Protein AF-A0A0L0VC88-F1 (afdb_monomer)

Foldseek 3Di:
DDDPDPQDFPDWDDDPPQWIWTDSDPPDTDTDHDDDDDDDDDDDDDDDDDDDVVLVVLVVVCVVPPPPSPVCNPPDDPVLNQAQACQVLQQVHPLLVLLVVLLVVCVPPVVVLVVLLVQQVPDDCPPPPDPDDDSNCVNPVSNVDGSSSSLVCLVCCLRRVVVPDDPLSNQLSVLSSVLVVLQPDPDDPDLVVSLVVNLVSLVSNVVSVVVVPVCCVVGVSNVSSNCNSSSCVVQNRNVRNHCPVVVVCVVVLVVQQVPDPVPCSPVSSVVSVVVVVVVVQQLVQHWDADPVVRDIDTNDPVSNVCCVPPPVNCVVVVNDPVDPDPDPDPPPPDD

Solvent-accessible surface area (backbone atoms only — not comparable to full-atom values): 20444 Å² total; per-residue (Å²): 136,89,92,86,84,89,78,68,74,77,51,77,50,80,47,104,81,79,39,52,45,49,36,68,50,95,96,46,85,55,84,63,74,88,86,86,82,88,79,89,79,96,72,92,70,90,74,79,87,70,83,55,72,66,60,57,55,52,58,59,54,34,74,80,40,84,86,62,44,78,74,48,69,86,75,63,47,72,79,80,69,49,64,59,41,46,48,57,32,41,28,65,23,57,50,43,51,53,51,48,61,54,55,58,76,45,61,98,33,65,70,61,48,52,52,49,28,50,39,46,62,68,51,85,49,86,88,47,102,47,102,73,81,61,26,63,51,64,67,78,42,53,92,74,57,51,51,69,53,41,53,51,44,52,72,42,35,77,76,49,45,43,88,80,44,55,73,73,52,44,52,30,51,49,32,46,35,54,36,50,53,61,53,66,40,90,78,76,93,50,64,69,61,49,30,51,52,48,43,51,34,50,54,52,29,49,50,40,44,44,76,76,39,67,72,56,73,79,38,65,41,63,59,51,54,72,47,36,33,62,30,31,73,74,62,43,57,55,72,73,64,36,47,62,70,64,57,56,47,55,56,54,48,51,52,38,39,71,73,35,92,63,83,51,38,70,60,46,28,51,51,51,52,50,52,53,52,52,47,51,40,42,72,68,52,42,79,43,75,42,78,92,80,70,44,78,47,56,59,53,66,78,66,42,41,46,64,73,69,35,63,70,54,14,61,75,72,70,54,61,83,86,57,76,76,88,63,96,65,81,78,75,77,87,124

Secondary structure (DSSP, 8-state):
-----------EEEETTTEEEEEEETTEEEEE-----------------PPPHHHHHHHHHTTS-TTTHHHHTTT--TTTSS---HIIIIIIIIIHHHHHHHHHTTTT-HHHHHHHHHHHHHS--TTSS-S---HHHHHHSGGG--HHHHHHHHHHHHHHTGGGS-HHHHHHHHHHHHHHHHHT-S--S-HHHHHHHHHHHHHHHHHHHHHH-GGGGG-HHHHHHTTHHHHHHHHSSGGGS-THHHHHHHHHHHHHHHTS-SSSHHHHHHHHHHHHHHHHHHHTT--EEETTTTEEE---HHHHHHHHH-HHHHHHHT--SSS------------

Radius of gyration: 25.41 Å; Cα contacts (8 Å, |Δi|>4): 263; chains: 1; bounding box: 72×63×61 Å

pLDDT: mean 74.97, std 25.28, range [20.7, 98.12]

Organism: NCBI:txid1165861

Structure (mmCIF, N/CA/C/O backbone):
data_AF-A0A0L0VC88-F1
#
_entry.id   AF-A0A0L0VC88-F1
#
loop_
_atom_site.group_PDB
_atom_site.id
_atom_site.type_symbol
_atom_site.label_atom_id
_atom_site.label_alt_id
_atom_site.label_comp_id
_atom_site.label_asym_id
_atom_site.label_entity_id
_atom_site.label_seq_id
_atom_site.pdbx_PDB_ins_code
_atom_site.Cartn_x
_atom_site.Cartn_y
_atom_site.Cartn_z
_atom_site.occupancy
_atom_site.B_iso_or_equiv
_atom_site.auth_seq_id
_atom_site.auth_comp_id
_atom_site.auth_asym_id
_atom_site.auth_atom_id
_atom_site.pdbx_PDB_model_num
ATOM 1 N N . MET A 1 1 ? 32.910 -0.377 -3.938 1.00 25.14 1 MET A N 1
ATOM 2 C CA . MET A 1 1 ? 33.486 -0.193 -2.589 1.00 25.14 1 MET A CA 1
ATOM 3 C C . MET A 1 1 ? 32.890 1.057 -1.955 1.00 25.14 1 MET A C 1
ATOM 5 O O . MET A 1 1 ? 32.794 2.057 -2.647 1.00 25.14 1 MET A O 1
ATOM 9 N N . SER A 1 2 ? 32.505 0.953 -0.673 1.00 24.27 2 SER A N 1
ATOM 10 C CA . SER A 1 2 ? 32.189 2.034 0.282 1.00 24.27 2 SER A CA 1
ATOM 11 C C . SER A 1 2 ? 31.028 2.986 -0.050 1.00 24.27 2 SER A C 1
ATOM 13 O O . SER A 1 2 ? 31.236 3.913 -0.808 1.00 24.27 2 SER A O 1
ATOM 15 N N . TRP A 1 3 ? 29.857 2.790 0.583 1.00 20.70 3 TRP A N 1
ATOM 16 C CA . TRP A 1 3 ? 29.030 3.809 1.282 1.00 20.70 3 TRP A CA 1
ATOM 17 C C . TRP A 1 3 ? 27.873 3.091 2.021 1.00 20.70 3 TRP A C 1
ATOM 19 O O . TRP A 1 3 ? 26.701 3.211 1.681 1.00 20.70 3 TRP A O 1
ATOM 29 N N . LEU A 1 4 ? 28.220 2.294 3.037 1.00 25.83 4 LEU A N 1
ATOM 30 C CA . LEU A 1 4 ? 27.298 1.732 4.036 1.00 25.83 4 LEU A CA 1
ATOM 31 C C . LEU A 1 4 ? 28.012 1.730 5.397 1.00 25.83 4 LEU A C 1
ATOM 33 O O . LEU A 1 4 ? 28.444 0.690 5.873 1.00 25.83 4 LEU A O 1
ATOM 37 N N . SER A 1 5 ? 28.186 2.898 6.020 1.00 27.66 5 SER A N 1
ATOM 38 C CA . SER A 1 5 ? 28.531 2.970 7.450 1.00 27.66 5 SER A CA 1
ATOM 39 C C . SER A 1 5 ? 28.329 4.378 8.012 1.00 27.66 5 SER A C 1
ATOM 41 O O . SER A 1 5 ? 29.258 5.176 7.986 1.00 27.66 5 SER A O 1
ATOM 43 N N . ARG A 1 6 ? 27.148 4.696 8.561 1.00 28.22 6 ARG A N 1
ATOM 44 C CA . ARG A 1 6 ? 27.006 5.691 9.652 1.00 28.22 6 ARG A CA 1
ATOM 45 C C . ARG A 1 6 ? 25.802 5.364 10.542 1.00 28.22 6 ARG A C 1
ATOM 47 O O . ARG A 1 6 ? 24.828 6.103 10.596 1.00 28.22 6 ARG A O 1
ATOM 54 N N . GLY A 1 7 ? 25.903 4.258 11.273 1.00 30.73 7 GLY A N 1
ATOM 55 C CA . GLY A 1 7 ? 25.364 4.155 12.630 1.00 30.73 7 GLY A CA 1
ATOM 56 C C . GLY A 1 7 ? 26.570 4.019 13.553 1.00 30.73 7 GLY A C 1
ATOM 57 O O . GLY A 1 7 ? 27.284 3.026 13.461 1.00 30.73 7 GLY A O 1
ATOM 58 N N . ARG A 1 8 ? 26.884 5.051 14.339 1.00 30.39 8 ARG A N 1
ATOM 59 C CA . ARG A 1 8 ? 28.032 5.039 15.255 1.00 30.39 8 ARG A CA 1
ATOM 60 C C . ARG A 1 8 ? 27.616 4.226 16.489 1.00 30.39 8 ARG A C 1
ATOM 62 O O . ARG A 1 8 ? 26.647 4.588 17.147 1.00 30.39 8 ARG A O 1
ATOM 69 N N . ILE A 1 9 ? 28.287 3.106 16.747 1.00 38.09 9 ILE A N 1
ATOM 70 C CA . ILE A 1 9 ? 28.050 2.258 17.923 1.00 38.09 9 ILE A CA 1
ATOM 71 C C . ILE A 1 9 ? 28.787 2.903 19.094 1.00 38.09 9 ILE A C 1
ATOM 73 O O . ILE A 1 9 ? 29.990 3.132 18.997 1.00 38.09 9 ILE A O 1
ATOM 77 N N . HIS A 1 10 ? 28.072 3.238 20.168 1.00 32.34 10 HIS A N 1
ATOM 78 C CA . HIS A 1 10 ? 28.657 3.966 21.300 1.00 32.34 10 HIS A CA 1
ATOM 79 C C . HIS A 1 10 ? 29.206 3.047 22.402 1.00 32.34 10 HIS A C 1
ATOM 81 O O . HIS A 1 10 ? 30.115 3.452 23.117 1.00 32.34 10 HIS A O 1
ATOM 87 N N . HIS A 1 11 ? 28.676 1.825 22.541 1.00 33.00 11 HIS A N 1
ATOM 88 C CA . HIS A 1 11 ? 29.124 0.852 23.541 1.00 33.00 11 HIS A CA 1
ATOM 89 C C . HIS A 1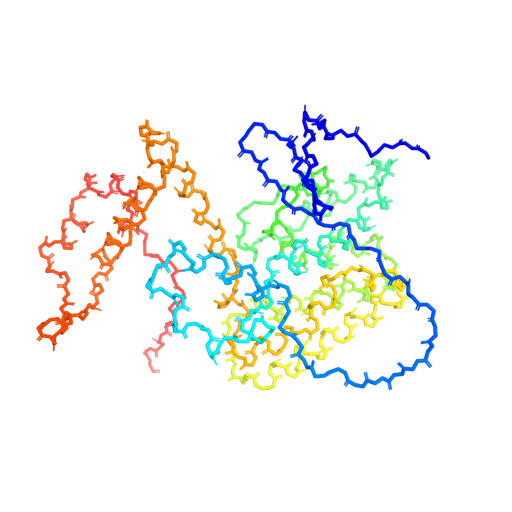 11 ? 28.699 -0.573 23.146 1.00 33.00 11 HIS A C 1
ATOM 91 O O . HIS A 1 11 ? 27.586 -0.757 22.642 1.00 33.00 11 HIS A O 1
ATOM 97 N N . VAL A 1 12 ? 29.567 -1.561 23.393 1.00 35.91 12 VAL A N 1
ATOM 98 C CA . VAL A 1 12 ? 29.286 -2.998 23.231 1.00 35.91 12 VAL A CA 1
ATOM 99 C C . VAL A 1 12 ? 29.634 -3.707 24.535 1.00 35.91 12 VAL A C 1
ATOM 101 O O . VAL A 1 12 ? 30.777 -3.652 24.978 1.00 35.91 12 VAL A O 1
ATOM 104 N N . SER A 1 13 ? 28.657 -4.382 25.139 1.00 29.56 13 SER A N 1
ATOM 105 C CA . SER A 1 13 ? 28.875 -5.261 26.296 1.00 29.56 13 SER A CA 1
ATOM 106 C C . SER A 1 13 ? 28.621 -6.705 25.881 1.00 29.56 13 SER A C 1
ATOM 108 O O . SER A 1 13 ? 27.534 -7.022 25.391 1.00 29.56 13 SER A O 1
ATOM 110 N N . LEU A 1 14 ? 29.629 -7.561 26.056 1.00 30.09 14 LEU A N 1
ATOM 111 C CA . LEU A 1 14 ? 29.547 -9.004 25.827 1.00 30.09 14 LEU A CA 1
ATOM 112 C C . LEU A 1 14 ? 29.038 -9.689 27.096 1.00 30.09 14 LEU A C 1
ATOM 114 O O . LEU A 1 14 ? 29.601 -9.499 28.172 1.00 30.09 14 LEU A O 1
ATOM 118 N N . LEU A 1 15 ? 27.984 -10.491 26.961 1.00 38.94 15 LEU A N 1
ATOM 119 C CA . LEU A 1 15 ? 27.516 -11.381 28.022 1.00 38.94 15 LEU A CA 1
ATOM 120 C C . LEU A 1 15 ? 28.073 -12.793 27.782 1.00 38.94 15 LEU A C 1
ATOM 122 O O . LEU A 1 15 ? 28.285 -13.203 26.638 1.00 38.94 15 LEU A O 1
ATOM 126 N N . SER A 1 16 ? 28.314 -13.532 28.869 1.00 29.92 16 SER A N 1
ATOM 127 C CA . SER A 1 16 ? 29.060 -14.807 28.934 1.00 29.92 16 SER A CA 1
ATOM 128 C C . SER A 1 16 ? 28.480 -15.977 28.118 1.00 29.92 16 SER A C 1
ATOM 130 O O . SER A 1 16 ? 29.045 -17.064 28.083 1.00 29.92 16 SER A O 1
ATOM 132 N N . ASN A 1 17 ? 27.367 -15.759 27.429 1.00 33.66 17 ASN A N 1
ATOM 133 C CA . ASN A 1 17 ? 26.568 -16.716 26.671 1.00 33.66 17 ASN A CA 1
ATOM 134 C C . ASN A 1 17 ? 26.460 -16.355 25.169 1.00 33.66 17 ASN A C 1
ATOM 136 O O . ASN A 1 17 ? 25.530 -16.787 24.482 1.00 33.66 17 ASN A O 1
ATOM 140 N N . GLY A 1 18 ? 27.416 -15.578 24.644 1.00 33.47 18 GLY A N 1
ATOM 141 C CA . GLY A 1 18 ? 27.534 -15.279 23.208 1.00 33.47 18 GLY A CA 1
ATOM 142 C C . GLY A 1 18 ? 26.513 -14.258 22.692 1.00 33.47 18 GLY A C 1
ATOM 143 O O . GLY A 1 18 ? 26.173 -14.257 21.510 1.00 33.47 18 GLY A O 1
ATOM 144 N N . GLN A 1 19 ? 25.994 -13.407 23.580 1.00 34.22 19 GLN A N 1
ATOM 145 C CA . GLN A 1 19 ? 25.096 -12.296 23.256 1.00 34.22 19 GLN A CA 1
ATOM 146 C C . GLN A 1 19 ? 25.830 -10.957 23.401 1.00 34.22 19 GLN A C 1
ATOM 148 O O . GLN A 1 19 ? 26.719 -10.819 24.244 1.00 34.22 19 GLN A O 1
ATOM 153 N N . TYR A 1 20 ? 25.431 -9.958 22.609 1.00 37.59 20 TYR A N 1
ATOM 154 C CA . TYR A 1 20 ? 25.930 -8.588 22.729 1.00 37.59 20 TYR A CA 1
ATOM 155 C C . TYR A 1 20 ? 24.785 -7.575 22.833 1.00 37.59 20 TYR A C 1
ATOM 157 O O . TYR A 1 20 ? 23.738 -7.718 22.198 1.00 37.59 20 TYR A O 1
ATOM 165 N N . LEU A 1 21 ? 25.012 -6.529 23.628 1.00 30.09 21 LEU A N 1
ATOM 166 C CA . LEU A 1 21 ? 24.178 -5.328 23.699 1.00 30.09 21 LEU A CA 1
ATOM 167 C C . LEU A 1 21 ? 24.806 -4.241 22.831 1.00 30.09 21 LEU A C 1
ATOM 169 O O . LEU A 1 21 ? 25.965 -3.886 23.037 1.00 30.09 21 LEU A O 1
ATOM 173 N N . LEU A 1 22 ? 24.044 -3.720 21.869 1.00 33.28 22 LEU A N 1
ATOM 174 C CA . LEU A 1 22 ? 24.530 -2.723 20.918 1.00 33.28 22 LEU A CA 1
ATOM 175 C C . LEU A 1 22 ? 23.731 -1.424 21.077 1.00 33.28 22 LEU A C 1
ATOM 177 O O . LEU A 1 22 ? 22.554 -1.348 20.717 1.00 33.28 22 LEU A O 1
ATOM 181 N N . ALA A 1 23 ? 24.369 -0.398 21.643 1.00 32.16 23 ALA A N 1
ATOM 182 C CA . ALA A 1 23 ? 23.757 0.916 21.828 1.00 32.16 23 ALA A CA 1
ATOM 183 C C . ALA A 1 23 ? 23.894 1.749 20.542 1.00 32.16 23 ALA A C 1
ATOM 185 O O . ALA A 1 23 ? 24.981 2.238 20.216 1.00 32.16 23 ALA A O 1
ATOM 186 N N . LEU A 1 24 ? 22.786 1.903 19.806 1.00 38.88 24 LEU A N 1
ATOM 187 C CA . LEU A 1 24 ? 22.743 2.666 18.549 1.00 38.88 24 LEU A CA 1
ATOM 188 C C . LEU A 1 24 ? 22.360 4.149 18.749 1.00 38.88 24 LEU A C 1
ATOM 190 O O . LEU A 1 24 ? 22.725 4.965 17.904 1.00 38.88 24 LEU A O 1
ATOM 194 N N . ARG A 1 25 ? 21.671 4.510 19.852 1.00 31.19 25 ARG A N 1
ATOM 195 C CA . ARG A 1 25 ? 21.411 5.886 20.354 1.00 31.19 25 ARG A CA 1
ATOM 196 C C . ARG A 1 25 ? 21.068 5.867 21.859 1.00 31.19 25 ARG A C 1
ATOM 198 O O . ARG A 1 25 ? 20.651 4.815 22.349 1.00 31.19 25 ARG A O 1
ATOM 205 N N . PRO A 1 26 ? 21.167 7.000 22.588 1.00 27.56 26 PRO A N 1
ATOM 206 C CA . PRO A 1 26 ? 20.706 7.077 23.975 1.00 27.56 26 PRO A CA 1
ATOM 207 C C . PRO A 1 26 ? 19.218 6.704 24.076 1.00 27.56 26 PRO A C 1
ATOM 209 O O . PRO A 1 26 ? 18.380 7.329 23.429 1.00 27.56 26 PRO A O 1
ATOM 212 N N . GLY A 1 27 ? 18.898 5.667 24.856 1.00 29.86 27 GLY A N 1
ATOM 213 C CA . GLY A 1 27 ? 17.521 5.229 25.123 1.00 29.86 27 GLY A CA 1
ATOM 214 C C . GLY A 1 27 ? 16.914 4.225 24.133 1.00 29.86 27 GLY A C 1
ATOM 215 O O . GLY A 1 27 ? 15.729 3.927 24.241 1.00 29.86 27 GLY A O 1
ATOM 216 N N . THR A 1 28 ? 17.678 3.682 23.176 1.00 28.80 28 THR A N 1
ATOM 217 C CA . THR A 1 28 ? 17.195 2.622 22.267 1.00 28.80 28 THR A CA 1
ATOM 218 C C . THR A 1 28 ? 18.107 1.400 22.330 1.00 28.80 28 THR A C 1
ATOM 220 O O . THR A 1 28 ? 19.263 1.462 21.913 1.00 28.80 28 THR A O 1
ATOM 223 N N . TRP A 1 29 ? 17.572 0.283 22.825 1.00 30.08 29 TRP A N 1
ATOM 224 C CA . TRP A 1 29 ? 18.269 -1.001 22.911 1.00 30.08 29 TRP A CA 1
ATOM 225 C C . TRP A 1 29 ? 17.746 -1.947 21.830 1.00 30.08 29 TRP A C 1
ATOM 227 O O . TRP A 1 29 ? 16.536 -2.117 21.695 1.00 30.08 29 TRP A O 1
ATOM 237 N N . MET A 1 30 ? 18.643 -2.571 21.065 1.00 26.30 30 MET A N 1
ATOM 238 C CA . MET A 1 30 ? 18.298 -3.688 20.181 1.00 26.30 30 MET A CA 1
ATOM 239 C C . MET A 1 30 ? 19.063 -4.937 20.612 1.00 26.30 30 MET A C 1
ATOM 241 O O . MET A 1 30 ? 20.279 -4.890 20.795 1.00 26.30 30 MET A O 1
ATOM 245 N N . PHE A 1 31 ? 18.339 -6.046 20.749 1.00 26.08 31 PHE A N 1
ATOM 246 C CA . PHE A 1 31 ? 18.898 -7.375 20.985 1.00 26.08 31 PHE A CA 1
ATOM 247 C C . PHE A 1 31 ? 19.001 -8.132 19.659 1.00 26.08 31 PHE A C 1
ATOM 249 O O . PHE A 1 31 ? 18.040 -8.175 18.892 1.00 26.08 31 PHE A O 1
ATOM 256 N N . GLY A 1 32 ? 20.152 -8.752 19.396 1.00 29.33 32 GLY A N 1
ATOM 257 C CA . GLY A 1 32 ? 20.374 -9.602 18.226 1.00 29.33 32 GLY A CA 1
ATOM 258 C C . GLY A 1 32 ? 21.265 -10.796 18.565 1.00 29.33 32 GLY A C 1
ATOM 259 O O . GLY A 1 32 ? 22.109 -10.711 19.455 1.00 29.33 32 GLY A O 1
ATOM 260 N N . LYS A 1 33 ? 21.071 -11.918 17.862 1.00 29.75 33 LYS A N 1
ATOM 261 C CA . LYS A 1 33 ? 21.944 -13.102 17.917 1.00 29.75 33 LYS A CA 1
ATOM 262 C C . LYS A 1 33 ? 22.544 -13.344 16.530 1.00 29.75 33 LYS A C 1
ATOM 264 O O . LYS A 1 33 ? 21.828 -13.230 15.538 1.00 29.75 33 LYS A O 1
ATOM 269 N N . TYR A 1 34 ? 23.833 -13.678 16.471 1.00 25.42 34 TYR A N 1
ATOM 270 C CA . TYR A 1 34 ? 24.467 -14.209 15.259 1.00 25.42 34 TYR A CA 1
ATOM 271 C C . TYR A 1 34 ? 23.899 -15.614 14.992 1.00 25.42 34 TYR A C 1
ATOM 273 O O . TYR A 1 34 ? 23.765 -16.403 15.930 1.00 25.42 34 TYR A O 1
ATOM 281 N N . LEU A 1 35 ? 23.534 -15.916 13.746 1.00 26.25 35 LEU A N 1
ATOM 282 C CA . LEU A 1 35 ? 23.129 -17.255 13.313 1.00 26.25 35 LEU A CA 1
ATOM 283 C C . LEU A 1 35 ? 24.166 -17.755 12.308 1.00 26.25 35 LEU A C 1
ATOM 285 O O . LEU A 1 35 ? 24.074 -17.426 11.132 1.00 26.25 35 LEU A O 1
ATOM 289 N N . ASP A 1 36 ? 25.117 -18.554 12.781 1.00 30.34 36 ASP A N 1
ATOM 290 C CA . ASP A 1 36 ? 25.872 -19.478 11.936 1.00 30.34 36 ASP A CA 1
ATOM 291 C C . ASP A 1 36 ? 25.441 -20.894 12.298 1.00 30.34 36 ASP A C 1
ATOM 293 O O . ASP A 1 36 ? 25.668 -21.331 13.424 1.00 30.34 36 ASP A O 1
ATOM 297 N N . THR A 1 37 ? 24.853 -21.621 11.347 1.00 29.59 37 THR A N 1
ATOM 298 C CA . THR A 1 37 ? 24.862 -23.090 11.355 1.00 29.59 37 THR A CA 1
ATOM 299 C C . THR A 1 37 ? 24.815 -23.620 9.920 1.00 29.59 37 THR A C 1
ATOM 301 O O . THR A 1 37 ? 23.742 -23.874 9.376 1.00 29.59 37 THR A O 1
ATOM 304 N N . CYS A 1 38 ? 25.988 -23.836 9.325 1.00 26.52 38 CYS A N 1
ATOM 305 C CA . CYS A 1 38 ? 26.210 -25.009 8.482 1.00 26.52 38 CYS A CA 1
ATOM 306 C C . CYS A 1 38 ? 26.765 -26.105 9.397 1.00 26.52 38 CYS A C 1
ATOM 308 O O . CYS A 1 38 ? 27.760 -25.869 10.082 1.00 26.52 38 CYS A O 1
ATOM 310 N N . GLN A 1 39 ? 26.164 -27.296 9.400 1.00 28.84 39 GLN A N 1
ATOM 311 C CA . GLN A 1 39 ? 26.870 -28.505 9.824 1.00 28.84 39 GLN A CA 1
ATOM 312 C C . GLN A 1 39 ? 26.796 -29.578 8.732 1.00 28.84 39 GLN A C 1
ATOM 314 O O . GLN A 1 39 ? 25.759 -29.713 8.078 1.00 28.84 39 GLN A O 1
ATOM 319 N N . PRO A 1 40 ? 27.909 -30.298 8.504 1.00 33.09 40 PRO A N 1
ATOM 320 C CA . PRO A 1 40 ? 28.036 -31.305 7.468 1.00 33.09 40 PRO A CA 1
ATOM 321 C C . PRO A 1 40 ? 27.374 -32.609 7.919 1.00 33.09 40 PRO A C 1
ATOM 323 O O . PRO A 1 40 ? 27.418 -32.951 9.098 1.00 33.09 40 PRO A O 1
ATOM 326 N N . ASN A 1 41 ? 26.843 -33.348 6.944 1.00 29.52 41 ASN A N 1
ATOM 327 C CA . ASN A 1 41 ? 26.326 -34.724 7.001 1.00 29.52 41 ASN A CA 1
ATOM 328 C C . ASN A 1 41 ? 24.797 -34.818 6.889 1.00 29.52 41 ASN A C 1
ATOM 330 O O . ASN A 1 41 ? 24.040 -34.710 7.852 1.00 29.52 41 ASN A O 1
ATOM 334 N N . GLY A 1 42 ? 24.361 -35.063 5.650 1.00 38.47 42 GLY A N 1
ATOM 335 C CA . GLY A 1 42 ? 22.970 -35.216 5.244 1.00 38.47 42 GLY A CA 1
ATOM 336 C C . GLY A 1 42 ? 22.301 -36.480 5.779 1.00 38.47 42 GLY A C 1
ATOM 337 O O . GLY A 1 42 ? 22.339 -37.533 5.146 1.00 38.47 42 GLY A O 1
ATOM 338 N N . LYS A 1 43 ? 21.582 -36.341 6.894 1.00 24.02 43 LYS A N 1
ATOM 339 C CA . LYS A 1 43 ? 20.463 -37.222 7.246 1.00 24.02 43 LYS A CA 1
ATOM 340 C C . LYS A 1 43 ? 19.241 -36.379 7.589 1.00 24.02 43 LYS A C 1
ATOM 342 O O . LYS A 1 43 ? 19.266 -35.580 8.519 1.00 24.02 43 LYS A O 1
ATOM 347 N N . ILE A 1 44 ? 18.174 -36.568 6.815 1.00 27.14 44 ILE A N 1
ATOM 348 C CA . ILE A 1 44 ? 16.863 -35.968 7.062 1.00 27.14 44 ILE A CA 1
ATOM 349 C C . ILE A 1 44 ? 16.131 -36.879 8.047 1.00 27.14 44 ILE A C 1
ATOM 351 O O . ILE A 1 44 ? 15.647 -37.945 7.678 1.00 27.14 44 ILE A O 1
ATOM 355 N N . THR A 1 45 ? 16.047 -36.455 9.301 1.00 25.98 45 THR A N 1
ATOM 356 C CA . THR A 1 45 ? 15.029 -36.927 10.246 1.00 25.98 45 THR A CA 1
ATOM 357 C C . THR A 1 45 ? 14.020 -35.803 10.428 1.00 25.98 45 THR A C 1
ATOM 359 O O . THR A 1 45 ? 14.407 -34.683 10.761 1.00 25.98 45 THR A O 1
ATOM 362 N N . THR A 1 46 ? 12.739 -36.081 10.193 1.00 27.56 46 THR A N 1
ATOM 363 C CA . THR A 1 46 ? 11.628 -35.143 10.416 1.00 27.56 46 THR A CA 1
ATOM 364 C C . THR A 1 46 ? 11.631 -34.652 11.868 1.00 27.56 46 THR A C 1
ATOM 366 O O . THR A 1 46 ? 11.413 -35.472 12.764 1.00 27.56 46 THR A O 1
ATOM 369 N N . PRO A 1 47 ? 11.860 -33.353 12.146 1.00 26.95 47 PRO A N 1
ATOM 370 C CA . PRO A 1 47 ? 11.786 -32.845 13.501 1.00 26.95 47 PRO A CA 1
ATOM 371 C C . PRO A 1 47 ? 10.326 -32.583 13.870 1.00 26.95 47 PRO A C 1
ATOM 373 O O . PRO A 1 47 ? 9.608 -31.860 13.179 1.00 26.95 47 PRO A O 1
ATOM 376 N N . VAL A 1 48 ? 9.909 -33.154 14.998 1.00 28.08 48 VAL A N 1
ATOM 377 C CA 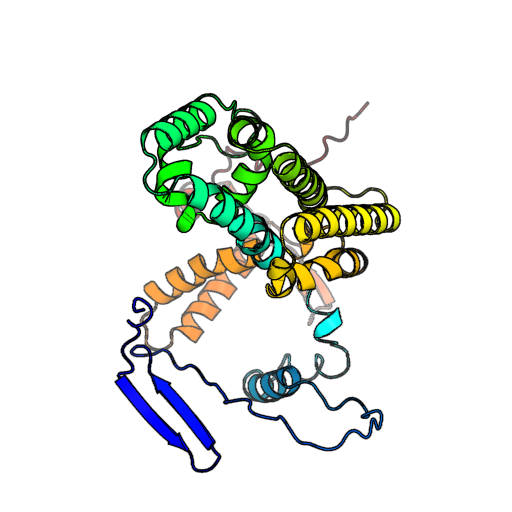. VAL A 1 48 ? 8.739 -32.712 15.760 1.00 28.08 48 VAL A CA 1
ATOM 378 C C . VAL A 1 48 ? 8.886 -31.205 16.009 1.00 28.08 48 VAL A C 1
ATOM 380 O O . VAL A 1 48 ? 9.929 -30.755 16.481 1.00 28.08 48 VAL A O 1
ATOM 383 N N . LEU A 1 49 ? 7.864 -30.430 15.634 1.00 28.41 49 LEU A N 1
ATOM 384 C CA . LEU A 1 49 ? 7.822 -28.967 15.724 1.00 28.41 49 LEU A CA 1
ATOM 385 C C . LEU A 1 49 ? 8.193 -28.476 17.133 1.00 28.41 49 LEU A C 1
ATOM 387 O O . LEU A 1 49 ? 7.379 -28.509 18.054 1.00 28.41 49 LEU A O 1
ATOM 391 N N . ALA A 1 50 ? 9.419 -27.977 17.292 1.00 29.88 50 ALA A N 1
ATOM 392 C CA . ALA A 1 50 ? 9.792 -27.163 18.439 1.00 29.88 50 ALA A CA 1
ATOM 393 C C . ALA A 1 50 ? 9.171 -25.754 18.291 1.00 29.88 50 ALA A C 1
ATOM 395 O O .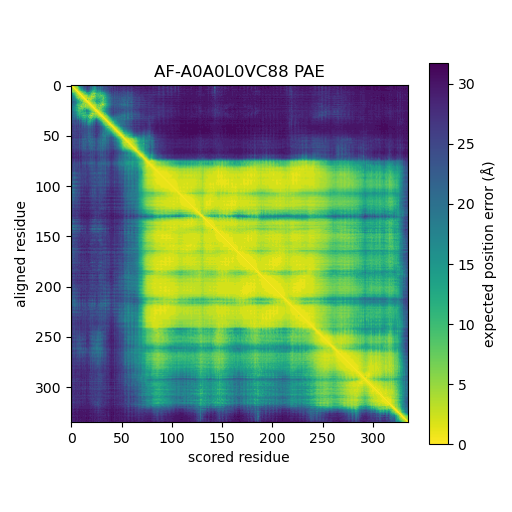 ALA A 1 50 ? 9.111 -25.238 17.169 1.00 29.88 50 ALA A O 1
ATOM 396 N N . PRO A 1 51 ? 8.727 -25.102 19.384 1.00 33.38 51 PRO A N 1
ATOM 397 C CA . PRO A 1 51 ? 8.128 -23.770 19.326 1.00 33.38 51 PRO A CA 1
ATOM 398 C C . PRO A 1 51 ? 9.074 -22.766 18.660 1.00 33.38 51 PRO A C 1
ATOM 400 O O . PRO A 1 51 ? 10.250 -22.668 19.019 1.00 33.38 51 PRO A O 1
ATOM 403 N N . THR A 1 52 ? 8.559 -22.008 17.692 1.00 38.72 52 THR A N 1
ATOM 404 C CA . THR A 1 52 ? 9.322 -20.978 16.981 1.00 38.72 52 THR A CA 1
ATOM 405 C C . THR A 1 52 ? 9.872 -19.914 17.949 1.00 38.72 52 THR A C 1
ATOM 407 O O . THR A 1 52 ? 9.256 -19.632 18.982 1.00 38.72 52 THR A O 1
ATOM 410 N N . PRO A 1 53 ? 11.007 -19.259 17.628 1.00 42.38 53 PRO A N 1
ATOM 411 C CA . PRO A 1 53 ? 11.646 -18.262 18.496 1.00 42.38 53 PRO A CA 1
ATOM 412 C C . PRO A 1 53 ? 10.710 -17.129 18.946 1.00 42.38 53 PRO A C 1
ATOM 414 O O . PRO A 1 53 ? 10.834 -16.640 20.065 1.00 42.38 53 PRO A O 1
ATOM 417 N N . VAL A 1 54 ? 9.728 -16.762 18.116 1.00 38.12 54 VAL A N 1
ATOM 418 C CA . VAL A 1 54 ? 8.702 -15.747 18.418 1.00 38.12 54 VAL A CA 1
ATOM 419 C C . VAL A 1 54 ? 7.840 -16.144 19.622 1.00 38.12 54 VAL A C 1
ATOM 421 O O . VAL A 1 54 ? 7.548 -15.301 20.468 1.00 38.12 54 VAL A O 1
ATOM 424 N N . GLY A 1 55 ? 7.505 -17.431 19.763 1.00 32.91 55 GLY A N 1
ATOM 425 C CA . GLY A 1 55 ? 6.770 -17.943 20.923 1.00 32.91 55 GLY A CA 1
ATOM 426 C C . GLY A 1 55 ? 7.543 -17.758 22.231 1.00 32.91 55 GLY A C 1
ATOM 427 O O . GLY A 1 55 ? 6.950 -17.458 23.264 1.00 32.91 55 GLY A O 1
ATOM 428 N N . LYS A 1 56 ? 8.880 -17.832 22.181 1.00 38.22 56 LYS A N 1
ATOM 429 C CA . LYS A 1 56 ? 9.757 -17.598 23.339 1.00 38.22 56 LYS A CA 1
ATOM 430 C C . LYS A 1 56 ? 9.824 -16.123 23.751 1.00 38.22 56 LYS A C 1
ATOM 432 O O . LYS A 1 56 ? 9.869 -15.832 24.941 1.00 38.22 56 LYS A O 1
ATOM 437 N N . TYR A 1 57 ? 9.757 -15.200 22.792 1.00 39.78 57 TYR A N 1
ATOM 438 C CA . TYR A 1 57 ? 9.690 -13.761 23.076 1.00 39.78 57 TYR A CA 1
ATOM 439 C C . TYR A 1 57 ? 8.336 -13.341 23.662 1.00 39.78 57 TYR A C 1
ATOM 441 O O . TYR A 1 57 ? 8.285 -12.535 24.590 1.00 39.78 57 TYR A O 1
ATOM 449 N N . LEU A 1 58 ? 7.237 -13.931 23.182 1.00 36.25 58 LEU A N 1
ATOM 450 C CA . LEU A 1 58 ? 5.909 -13.727 23.771 1.00 36.25 58 LEU A CA 1
ATOM 451 C C . LEU A 1 58 ? 5.820 -14.303 25.198 1.00 36.25 58 LEU A C 1
ATOM 453 O O . LEU A 1 58 ? 5.167 -13.706 26.053 1.00 36.25 58 LEU A O 1
ATOM 457 N N . LEU A 1 59 ? 6.534 -15.401 25.485 1.00 39.16 59 LEU A N 1
ATOM 458 C CA . LEU A 1 59 ? 6.667 -15.980 26.832 1.00 39.16 59 LEU A CA 1
ATOM 459 C C . LEU A 1 59 ? 7.359 -15.039 27.837 1.00 39.16 59 LEU A C 1
ATOM 461 O O . LEU A 1 59 ? 6.988 -15.030 29.010 1.00 39.16 59 LEU A O 1
ATOM 465 N N . GLU A 1 60 ? 8.340 -14.240 27.409 1.00 39.50 60 GLU A N 1
ATOM 466 C CA . GLU A 1 60 ? 8.973 -13.230 28.272 1.00 39.50 60 GLU A CA 1
ATOM 467 C C . GLU A 1 60 ? 8.109 -11.976 28.434 1.00 39.50 60 GLU A C 1
ATOM 469 O O . GLU A 1 60 ? 7.981 -11.470 29.547 1.00 39.50 60 GLU A O 1
ATOM 474 N N . ALA A 1 61 ? 7.450 -11.514 27.367 1.00 38.56 61 ALA A N 1
ATOM 475 C CA . ALA A 1 61 ? 6.545 -10.364 27.430 1.00 38.56 61 ALA A CA 1
ATOM 476 C C . ALA A 1 61 ? 5.315 -10.625 28.325 1.00 38.56 61 ALA A C 1
ATOM 478 O O . ALA A 1 61 ? 4.866 -9.729 29.042 1.00 38.56 61 ALA A O 1
ATOM 479 N N . GLY A 1 62 ? 4.813 -11.865 28.352 1.00 37.97 62 GLY A N 1
ATOM 480 C CA . GLY A 1 62 ? 3.692 -12.289 29.197 1.00 37.97 62 GLY A CA 1
ATOM 481 C C . GLY A 1 62 ? 3.954 -12.212 30.706 1.00 37.97 62 GLY A C 1
ATOM 482 O O . GLY A 1 62 ? 3.004 -12.122 31.481 1.00 37.97 62 GLY A O 1
ATOM 483 N N . LYS A 1 63 ? 5.223 -12.162 31.142 1.00 38.28 63 LYS A N 1
ATOM 484 C CA . LYS A 1 63 ? 5.580 -11.950 32.558 1.00 38.28 63 LYS A CA 1
ATOM 485 C C . LYS A 1 63 ? 5.294 -10.525 33.042 1.00 38.28 63 LYS A C 1
ATOM 487 O O . LYS A 1 63 ? 5.155 -10.320 34.243 1.00 38.28 63 LYS A O 1
ATOM 492 N N . TYR A 1 64 ? 5.189 -9.560 32.127 1.00 37.72 64 TYR A N 1
ATOM 493 C CA . TYR A 1 64 ? 4.999 -8.140 32.442 1.00 37.72 64 TYR A CA 1
ATOM 494 C C . TYR A 1 64 ? 3.547 -7.654 32.262 1.00 37.72 64 TYR A C 1
ATOM 496 O O . TYR A 1 64 ? 3.231 -6.537 32.662 1.00 37.72 64 TYR A O 1
ATOM 504 N N . PHE A 1 65 ? 2.651 -8.487 31.710 1.00 34.97 65 PHE A N 1
ATOM 505 C CA . PHE A 1 65 ? 1.232 -8.172 31.483 1.00 34.97 65 PHE A CA 1
ATOM 506 C C . PHE A 1 65 ? 0.332 -9.336 31.956 1.00 34.97 65 PHE A C 1
ATOM 508 O O . PHE A 1 65 ? 0.019 -10.236 31.171 1.00 34.97 65 PHE A O 1
ATOM 515 N N . PRO A 1 66 ? -0.097 -9.353 33.237 1.00 32.62 66 PRO A N 1
ATOM 516 C CA . PRO A 1 66 ? -0.647 -10.554 33.878 1.00 32.62 66 PRO A CA 1
ATOM 517 C C . PRO A 1 66 ? -2.034 -10.990 33.382 1.00 32.62 66 PRO A C 1
ATOM 519 O O . PRO A 1 66 ? -2.442 -12.121 33.632 1.00 32.62 66 PRO A O 1
ATOM 522 N N . THR A 1 67 ? -2.783 -10.124 32.697 1.00 35.97 67 THR A N 1
ATOM 523 C CA . THR A 1 67 ? -4.206 -10.364 32.398 1.00 35.97 67 THR A CA 1
ATOM 524 C C . THR A 1 67 ? -4.490 -10.882 30.987 1.00 35.97 67 THR A C 1
ATOM 526 O O . THR A 1 67 ? -5.532 -11.496 30.779 1.00 35.97 67 THR A O 1
ATOM 529 N N . SER A 1 68 ? -3.578 -10.720 30.021 1.00 37.03 68 SER A N 1
ATOM 530 C CA . SER A 1 68 ? -3.791 -11.166 28.629 1.00 37.03 68 SER A CA 1
ATOM 531 C C . SER A 1 68 ? -3.057 -12.466 28.267 1.00 37.03 68 SER A C 1
ATOM 533 O O . SER A 1 68 ? -3.510 -13.213 27.402 1.00 37.03 68 SER A O 1
ATOM 535 N N . SER A 1 69 ? -1.949 -12.790 28.943 1.00 42.56 69 SER A N 1
ATOM 536 C CA . SER A 1 69 ? -1.027 -13.853 28.508 1.00 42.56 69 SER A CA 1
ATOM 537 C C . SER A 1 69 ? -1.553 -15.283 28.669 1.00 42.56 69 SER A C 1
ATOM 539 O O . SER A 1 69 ? -1.109 -16.166 27.939 1.00 42.56 69 SER A O 1
ATOM 541 N N . LYS A 1 70 ? -2.461 -15.553 29.616 1.00 37.56 70 LYS A N 1
ATOM 542 C CA . LYS A 1 70 ? -2.832 -16.941 29.956 1.00 37.56 70 LYS A CA 1
ATOM 543 C C . LYS A 1 70 ? -3.858 -17.549 28.988 1.00 37.56 70 LYS A C 1
ATOM 545 O O . LYS A 1 70 ? -3.859 -18.757 28.792 1.00 37.56 70 LYS A O 1
ATOM 550 N N . TYR A 1 71 ? -4.677 -16.716 28.339 1.00 39.59 71 TYR A N 1
ATOM 551 C CA . TYR A 1 71 ? -5.705 -17.146 27.376 1.00 39.59 71 TYR A CA 1
ATOM 552 C C . TYR A 1 71 ? -5.219 -17.153 25.916 1.00 39.59 71 TYR A C 1
ATOM 554 O O . TYR A 1 71 ? -5.764 -17.872 25.082 1.00 39.59 71 TYR A O 1
ATOM 562 N N . LEU A 1 72 ? -4.167 -16.388 25.604 1.00 46.53 72 LEU A N 1
ATOM 563 C CA . LEU A 1 72 ? -3.536 -16.359 24.279 1.00 46.53 72 LEU A CA 1
ATOM 564 C C . LEU A 1 72 ? -2.688 -17.615 23.986 1.00 46.53 72 LEU A C 1
ATOM 566 O O . LEU A 1 72 ? -2.468 -17.941 22.826 1.00 46.53 72 LEU A O 1
ATOM 570 N N . GLN A 1 73 ? -2.218 -18.336 25.010 1.00 52.47 73 GLN A N 1
ATOM 571 C CA . GLN A 1 73 ? -1.146 -19.335 24.872 1.00 52.47 73 GLN A CA 1
ATOM 572 C C . GLN A 1 73 ? -1.530 -20.674 24.222 1.00 52.47 73 GLN A C 1
ATOM 574 O O . GLN A 1 73 ? -0.656 -21.309 23.640 1.00 52.47 73 GLN A O 1
ATOM 579 N N . THR A 1 74 ? -2.786 -21.120 24.296 1.00 54.69 74 THR A N 1
ATOM 580 C CA . THR A 1 74 ? -3.206 -22.427 23.740 1.00 54.69 74 THR A CA 1
ATOM 581 C C . THR A 1 74 ? -3.968 -22.327 22.418 1.00 54.69 74 THR A C 1
ATOM 583 O O . THR A 1 74 ? -4.186 -23.348 21.774 1.00 54.69 74 THR A O 1
ATOM 586 N N . SER A 1 75 ? -4.346 -21.114 21.996 1.00 66.31 75 SER A N 1
ATOM 587 C CA . SER A 1 75 ? -5.281 -20.884 20.877 1.00 66.31 75 SER A CA 1
ATOM 588 C C . SER A 1 75 ? -4.708 -20.025 19.741 1.00 66.31 75 SER A C 1
ATOM 590 O O . SER A 1 75 ? -5.347 -19.904 18.701 1.00 66.31 75 SER A O 1
ATOM 592 N N . PHE A 1 76 ? -3.545 -19.393 19.943 1.00 76.94 76 PHE A N 1
ATOM 593 C CA . PHE A 1 76 ? -2.933 -18.465 18.987 1.00 76.94 76 PHE A CA 1
ATOM 594 C C . PHE A 1 76 ? -1.805 -19.145 18.204 1.00 76.94 76 PHE A C 1
ATOM 596 O O . PHE A 1 76 ? -0.740 -19.444 18.747 1.00 76.94 76 PHE A O 1
ATOM 603 N N . ASP A 1 77 ? -2.015 -19.356 16.909 1.00 79.81 77 ASP A N 1
ATOM 604 C CA . ASP A 1 77 ? -0.995 -19.803 15.965 1.00 79.81 77 ASP A CA 1
ATOM 605 C C . ASP A 1 77 ? -0.394 -18.566 15.298 1.00 79.81 77 ASP A C 1
ATOM 607 O O . ASP A 1 77 ? -0.975 -18.012 14.376 1.00 79.81 77 ASP A O 1
ATOM 611 N N . GLY A 1 78 ? 0.789 -18.119 15.726 1.00 76.31 78 GLY A N 1
ATOM 612 C CA . GLY A 1 78 ? 1.377 -16.874 15.217 1.00 76.31 78 GLY A CA 1
ATOM 613 C C . GLY A 1 78 ? 1.522 -16.795 13.689 1.00 76.31 78 GLY A C 1
ATOM 614 O O . GLY A 1 78 ? 1.513 -15.689 13.151 1.00 76.31 78 GLY A O 1
ATOM 615 N N . CYS A 1 79 ? 1.612 -17.927 12.984 1.00 73.81 79 CYS A N 1
ATOM 616 C CA . CYS A 1 79 ? 1.678 -17.960 11.524 1.00 73.81 79 CYS A CA 1
ATOM 617 C C . CYS A 1 79 ? 0.303 -17.775 10.877 1.00 73.81 79 CYS A C 1
ATOM 619 O O . CYS A 1 79 ? 0.199 -17.093 9.860 1.00 73.81 79 CYS A O 1
ATOM 621 N N . LYS A 1 80 ? -0.751 -18.361 11.450 1.00 75.88 80 LYS A N 1
ATOM 622 C CA . LYS A 1 80 ? -2.117 -18.231 10.921 1.00 75.88 80 LYS A CA 1
ATOM 623 C C . LYS A 1 80 ? -2.851 -17.015 11.474 1.00 75.88 80 LYS A C 1
ATOM 625 O O . LYS A 1 80 ? -3.790 -16.541 10.840 1.00 75.88 80 LYS A O 1
ATOM 630 N N . ASP A 1 81 ? -2.495 -16.587 12.680 1.00 82.56 81 ASP A N 1
ATOM 631 C CA . ASP A 1 81 ? -3.181 -15.562 13.466 1.00 82.56 81 ASP A CA 1
ATOM 632 C C . ASP A 1 81 ? -2.601 -14.152 13.273 1.00 82.56 81 ASP A C 1
ATOM 634 O O . ASP A 1 81 ? -3.143 -13.171 13.785 1.00 82.56 81 ASP A O 1
ATOM 638 N N . SER A 1 82 ? -1.508 -14.041 12.513 1.00 86.00 82 SER A N 1
ATOM 639 C CA . SER A 1 82 ? -0.919 -12.764 12.108 1.00 86.00 82 SER A CA 1
ATOM 640 C C . SER A 1 82 ? -1.269 -12.480 10.645 1.00 86.00 82 SER A C 1
ATOM 642 O O . SER A 1 82 ? -0.627 -13.037 9.750 1.00 86.00 82 SER A O 1
ATOM 644 N N . PRO A 1 83 ? -2.271 -11.630 10.362 1.00 91.06 83 PRO A N 1
ATOM 645 C CA . PRO A 1 83 ? -2.641 -11.323 8.989 1.00 91.06 83 PRO A CA 1
ATOM 646 C C . PRO A 1 83 ? -1.521 -10.594 8.242 1.00 91.06 83 PRO A C 1
ATOM 648 O O . PRO A 1 83 ? -0.702 -9.873 8.819 1.00 91.06 83 PRO A O 1
ATOM 651 N N . VAL A 1 84 ? -1.524 -10.723 6.916 1.00 92.81 84 VAL A N 1
ATOM 652 C CA . VAL A 1 84 ? -0.590 -10.009 6.039 1.00 92.81 84 VAL A CA 1
ATOM 653 C C . VAL A 1 84 ? -0.792 -8.490 6.150 1.00 92.81 84 VAL A C 1
ATOM 655 O O . VAL A 1 84 ? -1.777 -7.932 5.675 1.00 92.81 84 VAL A O 1
ATOM 658 N N . GLY A 1 85 ? 0.179 -7.779 6.727 1.00 91.56 85 GLY A N 1
ATOM 659 C CA . GLY A 1 85 ? 0.122 -6.320 6.864 1.00 91.56 85 GLY A CA 1
ATOM 660 C C . GLY A 1 85 ? 0.247 -5.588 5.522 1.00 91.56 85 GLY A C 1
ATOM 661 O O . GLY A 1 85 ? 1.360 -5.303 5.074 1.00 91.56 85 GLY A O 1
ATOM 662 N N . ILE A 1 86 ? -0.879 -5.229 4.888 1.00 93.56 86 ILE A N 1
ATOM 663 C CA . ILE A 1 86 ? -0.905 -4.649 3.529 1.00 93.56 86 ILE A CA 1
ATOM 664 C C . ILE A 1 86 ? -0.089 -3.359 3.370 1.00 93.56 86 ILE A C 1
ATOM 666 O O . ILE A 1 86 ? 0.527 -3.148 2.324 1.00 93.56 86 ILE A O 1
ATOM 670 N N . LEU A 1 87 ? -0.023 -2.507 4.398 1.00 91.81 87 LEU A N 1
ATOM 671 C CA . LEU A 1 87 ? 0.790 -1.290 4.363 1.00 91.81 87 LEU A CA 1
ATOM 672 C C . LEU A 1 87 ? 2.273 -1.640 4.199 1.00 91.81 87 LEU A C 1
ATOM 674 O O . LEU A 1 87 ? 2.959 -1.089 3.340 1.00 91.81 87 LEU A O 1
ATOM 678 N N . HIS A 1 88 ? 2.770 -2.599 4.975 1.00 91.69 88 HIS A N 1
ATOM 679 C CA . HIS A 1 88 ? 4.173 -2.982 4.925 1.00 91.69 88 HIS A CA 1
ATOM 680 C C . HIS A 1 88 ? 4.507 -3.886 3.745 1.00 91.69 88 HIS A C 1
ATOM 682 O O . HIS A 1 88 ? 5.577 -3.717 3.160 1.00 91.69 88 HIS A O 1
ATOM 688 N N . VAL A 1 89 ? 3.633 -4.829 3.400 1.00 95.31 89 VAL A N 1
ATOM 689 C CA . VAL A 1 89 ? 3.889 -5.853 2.378 1.00 95.31 89 VAL A CA 1
ATOM 690 C C . VAL A 1 89 ? 3.641 -5.313 0.974 1.00 95.31 89 VAL A C 1
ATOM 692 O O . VAL A 1 89 ? 4.489 -5.486 0.099 1.00 95.31 89 VAL A O 1
ATOM 695 N N . VAL A 1 90 ? 2.533 -4.601 0.768 1.00 95.69 90 VAL A N 1
ATOM 696 C CA . VAL A 1 90 ? 2.122 -4.116 -0.554 1.00 95.69 90 VAL A CA 1
ATOM 697 C C . VAL A 1 90 ? 2.688 -2.720 -0.794 1.00 95.69 90 VAL A C 1
ATOM 699 O O . VAL A 1 90 ? 3.565 -2.560 -1.637 1.00 95.69 90 VAL A O 1
ATOM 702 N N . GLN A 1 91 ? 2.263 -1.718 -0.018 1.00 94.94 91 GLN A N 1
ATOM 703 C CA . GLN A 1 91 ? 2.592 -0.307 -0.289 1.00 94.94 91 GLN A CA 1
ATOM 704 C C . GLN A 1 91 ? 4.082 -0.013 -0.054 1.00 94.94 91 GLN A C 1
ATOM 706 O O . GLN A 1 91 ? 4.822 0.299 -0.982 1.00 94.94 91 GLN A O 1
ATOM 711 N N . LEU A 1 92 ? 4.561 -0.194 1.180 1.00 94.31 92 LEU A N 1
ATOM 712 C CA . LEU A 1 92 ? 5.964 0.015 1.566 1.00 94.31 92 LEU A CA 1
ATOM 713 C C . LEU A 1 92 ? 6.869 -1.167 1.190 1.00 94.31 92 LEU A C 1
ATOM 715 O O . LEU A 1 92 ? 8.036 -1.223 1.597 1.00 94.31 92 LEU A O 1
ATOM 719 N N . GLY A 1 93 ? 6.325 -2.151 0.480 1.00 95.00 93 GLY A N 1
ATOM 720 C CA . GLY A 1 93 ? 7.013 -3.353 0.053 1.00 95.00 93 GLY A CA 1
ATOM 721 C C . GLY A 1 93 ? 7.063 -3.452 -1.451 1.00 95.00 93 GLY A C 1
ATOM 722 O O . GLY A 1 93 ? 7.866 -2.769 -2.075 1.00 95.00 93 GLY A O 1
ATOM 723 N N . VAL A 1 94 ? 6.220 -4.313 -2.007 1.00 95.94 94 VAL A N 1
ATOM 724 C CA . VAL A 1 94 ? 6.188 -4.627 -3.437 1.00 95.94 94 VAL A CA 1
ATOM 725 C C . VAL A 1 94 ? 6.107 -3.364 -4.301 1.00 95.94 94 VAL A C 1
ATOM 727 O O . VAL A 1 94 ? 6.955 -3.176 -5.173 1.00 95.94 94 VAL A O 1
ATOM 730 N N . VAL A 1 95 ? 5.164 -2.460 -4.014 1.00 96.81 95 VAL A N 1
ATOM 731 C CA . VAL A 1 95 ? 4.992 -1.213 -4.775 1.00 96.81 95 VAL A CA 1
ATOM 732 C C . VAL A 1 95 ? 6.226 -0.329 -4.626 1.00 96.81 95 VAL A C 1
ATOM 734 O O . VAL A 1 95 ? 6.842 0.025 -5.628 1.00 96.81 95 VAL A O 1
ATOM 737 N N . LYS A 1 96 ? 6.654 -0.038 -3.390 1.00 96.12 96 LYS A N 1
ATOM 738 C CA . LYS A 1 96 ? 7.872 0.743 -3.122 1.00 96.12 96 LYS A CA 1
ATOM 739 C C . LYS A 1 96 ? 9.091 0.216 -3.873 1.00 96.12 96 LYS A C 1
ATOM 741 O O . LYS A 1 96 ? 9.867 1.005 -4.406 1.00 96.12 96 LYS A O 1
ATOM 746 N N . TYR A 1 97 ? 9.291 -1.098 -3.903 1.00 95.25 97 TYR A N 1
ATOM 747 C CA . TYR A 1 97 ? 10.458 -1.665 -4.562 1.00 95.25 97 TYR A CA 1
ATOM 748 C C . TYR A 1 97 ? 10.390 -1.554 -6.087 1.00 95.25 97 TYR A C 1
ATOM 750 O O . TYR A 1 97 ? 11.413 -1.256 -6.701 1.00 95.25 97 TYR A O 1
ATOM 758 N N . LEU A 1 98 ? 9.214 -1.736 -6.695 1.00 95.31 98 LEU A N 1
ATOM 759 C CA . LEU A 1 98 ? 9.049 -1.535 -8.137 1.00 95.31 98 LEU A CA 1
ATOM 760 C C . LEU A 1 98 ? 9.149 -0.059 -8.530 1.00 95.31 98 LEU A C 1
ATOM 762 O O . LEU A 1 98 ? 9.803 0.253 -9.523 1.00 95.31 98 LEU A O 1
ATOM 766 N N . VAL A 1 99 ? 8.615 0.855 -7.713 1.00 96.50 99 VAL A N 1
ATOM 767 C CA . VAL A 1 99 ? 8.834 2.301 -7.883 1.00 96.50 99 VAL A CA 1
ATOM 768 C C . VAL A 1 99 ? 10.322 2.622 -7.813 1.00 96.50 99 VAL A C 1
ATOM 770 O O . VAL A 1 99 ? 10.829 3.314 -8.686 1.00 96.50 99 VAL A O 1
ATOM 773 N N . ALA A 1 100 ? 11.050 2.081 -6.834 1.00 95.44 100 ALA A N 1
ATOM 774 C CA . ALA A 1 100 ? 12.491 2.292 -6.737 1.00 95.44 100 ALA A CA 1
ATOM 775 C C . ALA A 1 100 ? 13.230 1.785 -7.983 1.00 95.44 100 ALA A C 1
ATOM 777 O O . ALA A 1 100 ? 14.057 2.503 -8.540 1.00 95.44 100 ALA A O 1
ATOM 778 N N . ALA A 1 101 ? 12.906 0.576 -8.451 1.00 94.00 101 ALA A N 1
ATOM 779 C CA . ALA A 1 101 ? 13.500 0.008 -9.658 1.00 94.00 101 ALA A CA 1
ATOM 780 C C . ALA A 1 101 ? 13.220 0.871 -10.900 1.00 94.00 101 ALA A C 1
ATOM 782 O O . ALA A 1 101 ? 14.125 1.088 -11.703 1.00 94.00 101 ALA A O 1
ATOM 783 N N . PHE A 1 102 ? 12.003 1.405 -11.031 1.00 95.56 102 PHE A N 1
ATOM 784 C CA . PHE A 1 102 ? 11.633 2.333 -12.097 1.00 95.56 102 PHE A CA 1
ATOM 785 C C . PHE A 1 102 ? 12.400 3.658 -11.988 1.00 95.56 102 PHE A C 1
ATOM 787 O O . PHE A 1 102 ? 13.084 4.049 -12.931 1.00 95.56 102 PHE A O 1
ATOM 794 N N . MET A 1 103 ? 12.376 4.310 -10.824 1.00 95.94 103 MET A N 1
ATOM 795 C CA . MET A 1 103 ? 12.988 5.627 -10.614 1.00 95.94 103 MET A CA 1
ATOM 796 C C . MET A 1 103 ? 14.516 5.610 -10.742 1.00 95.94 103 MET A C 1
ATOM 798 O O . MET A 1 103 ? 15.102 6.588 -11.203 1.00 95.94 103 MET A O 1
ATOM 802 N N . ILE A 1 104 ? 15.182 4.496 -10.415 1.00 93.56 104 ILE A N 1
ATOM 803 C CA . ILE A 1 104 ? 16.630 4.334 -10.636 1.00 93.56 104 ILE A CA 1
ATOM 804 C C . ILE A 1 104 ? 16.995 4.487 -12.122 1.00 93.56 104 ILE A C 1
ATOM 806 O O . ILE A 1 104 ? 18.077 4.985 -12.430 1.00 93.56 104 ILE A O 1
ATOM 810 N N . THR A 1 105 ? 16.099 4.142 -13.054 1.00 93.81 105 THR A N 1
ATOM 811 C CA . THR A 1 105 ? 16.364 4.302 -14.497 1.00 93.81 105 THR A CA 1
ATOM 812 C C . THR A 1 105 ? 16.453 5.765 -14.948 1.00 93.81 105 THR A C 1
ATOM 814 O O . THR A 1 105 ? 17.000 6.022 -16.024 1.00 93.81 105 THR A O 1
ATOM 817 N N . PHE A 1 106 ? 15.989 6.704 -14.113 1.00 95.00 106 PHE A N 1
ATOM 818 C CA . PHE A 1 106 ? 16.038 8.159 -14.307 1.00 95.00 106 PHE A CA 1
ATOM 819 C C . PHE A 1 106 ? 17.211 8.823 -13.572 1.00 95.00 106 PHE A C 1
ATOM 821 O O . PHE A 1 106 ? 17.321 10.052 -13.567 1.00 95.00 106 PHE A O 1
ATOM 828 N N . LYS A 1 107 ? 18.086 8.047 -12.918 1.00 92.12 107 LYS A N 1
ATOM 829 C CA . LYS A 1 107 ? 19.266 8.595 -12.247 1.00 92.12 107 LYS A CA 1
ATOM 830 C C . LYS A 1 107 ? 20.107 9.393 -13.254 1.00 92.12 107 LYS A C 1
ATOM 832 O O . LYS A 1 107 ? 20.338 8.922 -14.364 1.00 92.12 107 LYS A O 1
ATOM 837 N N . ASP A 1 108 ? 20.495 10.605 -12.858 1.00 92.75 108 ASP A N 1
ATOM 838 C CA . ASP A 1 108 ? 21.314 11.539 -13.645 1.00 92.75 108 ASP A CA 1
ATOM 839 C C . ASP A 1 108 ? 20.731 11.906 -15.034 1.00 92.75 108 ASP A C 1
ATOM 841 O O . ASP A 1 108 ? 21.453 12.308 -15.940 1.00 92.75 108 ASP A O 1
ATOM 845 N N . LYS A 1 109 ? 19.404 11.781 -15.211 1.00 95.31 109 LYS A N 1
ATOM 846 C CA . LYS A 1 109 ? 18.678 12.079 -16.461 1.00 95.31 109 LYS A CA 1
ATOM 847 C C . LYS A 1 109 ? 17.623 13.163 -16.257 1.00 95.31 109 LYS A C 1
ATOM 849 O O . LYS A 1 109 ? 16.423 12.886 -16.248 1.00 95.31 109 LYS A O 1
ATOM 854 N N . ASP A 1 110 ? 18.060 14.402 -16.074 1.00 94.38 110 ASP A N 1
ATOM 855 C CA . ASP A 1 110 ? 17.161 15.488 -15.665 1.00 94.38 110 ASP A CA 1
ATOM 856 C C . ASP A 1 110 ? 16.097 15.839 -16.715 1.00 94.38 110 ASP A C 1
ATOM 858 O O . ASP A 1 110 ? 14.954 16.098 -16.344 1.00 94.38 110 ASP A O 1
ATOM 862 N N . ALA A 1 111 ? 16.410 15.719 -18.010 1.00 95.50 111 ALA A N 1
ATOM 863 C CA . ALA A 1 111 ? 15.422 15.890 -19.080 1.00 95.50 111 ALA A CA 1
ATOM 864 C C . ALA A 1 111 ? 14.264 14.875 -18.978 1.00 95.50 111 ALA A C 1
ATOM 866 O O . ALA A 1 111 ? 13.097 15.255 -19.021 1.00 95.50 111 ALA A O 1
ATOM 867 N N . LEU A 1 112 ? 14.570 13.593 -18.740 1.00 95.62 112 LEU A N 1
ATOM 868 C CA . LEU A 1 112 ? 13.547 12.552 -18.566 1.00 95.62 112 LEU A CA 1
ATOM 869 C C . LEU A 1 112 ? 12.773 12.712 -17.251 1.00 95.62 112 LEU A C 1
ATOM 871 O O . LEU A 1 112 ? 11.588 12.393 -17.189 1.00 95.62 112 LEU A O 1
ATOM 875 N N . LYS A 1 113 ? 13.411 13.221 -16.188 1.00 96.12 113 LYS A N 1
ATOM 876 C CA . LYS A 1 113 ? 12.696 13.567 -14.949 1.00 96.12 113 LYS A CA 1
ATOM 877 C C . LYS A 1 113 ? 11.711 14.710 -15.176 1.00 96.12 113 LYS A C 1
ATOM 879 O O . LYS A 1 113 ? 10.638 14.686 -14.580 1.00 96.12 113 LYS A O 1
ATOM 884 N N . LEU A 1 114 ? 12.070 15.704 -15.990 1.00 96.50 114 LEU A N 1
ATOM 885 C CA . LEU A 1 114 ? 11.182 16.813 -16.334 1.00 96.50 114 LEU A CA 1
ATOM 886 C C . LEU A 1 114 ? 9.978 16.316 -17.142 1.00 96.50 114 LEU A C 1
ATOM 888 O O . LEU A 1 114 ? 8.846 16.682 -16.839 1.00 96.50 114 LEU A O 1
ATOM 892 N N . GLU A 1 115 ? 10.204 15.413 -18.094 1.00 97.25 115 GLU A N 1
ATOM 893 C CA . GLU A 1 115 ? 9.125 14.772 -18.848 1.00 97.25 115 GLU A CA 1
ATOM 894 C C . GLU A 1 115 ? 8.199 13.962 -17.926 1.00 97.25 115 GLU A C 1
ATOM 896 O O . GLU A 1 115 ? 6.982 14.124 -17.963 1.00 97.25 115 GLU A O 1
ATOM 901 N N . LEU A 1 116 ? 8.758 13.161 -17.011 1.00 97.31 116 LEU A N 1
ATOM 902 C CA . LEU A 1 116 ? 7.972 12.425 -16.017 1.00 97.31 116 LEU A CA 1
ATOM 903 C C . LEU A 1 116 ? 7.140 13.366 -15.126 1.00 97.31 116 LEU A C 1
ATOM 905 O O . LEU A 1 116 ? 5.996 13.050 -14.800 1.00 97.31 116 LEU A O 1
ATOM 909 N N . GLN A 1 117 ? 7.682 14.529 -14.745 1.00 96.56 117 GLN A N 1
ATOM 910 C CA . GLN A 1 117 ? 6.924 15.555 -14.019 1.00 96.56 117 GLN A CA 1
ATOM 911 C C . GLN A 1 117 ? 5.771 16.116 -14.855 1.00 96.56 117 GLN A C 1
ATOM 913 O O . GLN A 1 117 ? 4.701 16.350 -14.298 1.00 96.56 117 GLN A O 1
ATOM 918 N N . ALA A 1 118 ? 5.959 16.304 -16.164 1.00 96.25 118 ALA A N 1
ATOM 919 C CA . ALA A 1 118 ? 4.896 16.750 -17.059 1.00 96.25 118 ALA A CA 1
ATOM 920 C C . ALA A 1 118 ? 3.751 15.726 -17.125 1.00 96.25 118 ALA A C 1
ATOM 922 O O . ALA A 1 118 ? 2.592 16.113 -16.981 1.00 96.25 118 ALA A O 1
ATOM 923 N N . TYR A 1 119 ? 4.057 14.424 -17.214 1.00 96.56 119 TYR A N 1
ATOM 924 C CA . TYR A 1 119 ? 3.032 13.373 -17.138 1.00 96.56 119 TYR A CA 1
ATOM 925 C C . TYR A 1 119 ? 2.284 13.394 -15.803 1.00 96.56 119 TYR A C 1
ATOM 927 O O . TYR A 1 119 ? 1.053 13.372 -15.792 1.00 96.56 119 TYR A O 1
ATOM 935 N N . TRP A 1 120 ? 3.002 13.513 -14.681 1.00 95.06 120 TRP A N 1
ATOM 936 C CA . TRP A 1 120 ? 2.378 13.665 -13.364 1.00 95.06 120 TRP A CA 1
ATOM 937 C C . TRP A 1 120 ? 1.489 14.908 -13.258 1.00 95.06 120 TRP A C 1
ATOM 939 O O . TRP A 1 120 ? 0.454 14.845 -12.605 1.00 95.06 120 TRP A O 1
ATOM 949 N N . ASN A 1 121 ? 1.884 16.021 -13.878 1.00 94.38 121 ASN A N 1
ATOM 950 C CA . ASN A 1 121 ? 1.112 17.263 -13.884 1.00 94.38 121 ASN A CA 1
ATOM 951 C C . ASN A 1 121 ? -0.141 17.167 -14.770 1.00 94.38 121 ASN A C 1
ATOM 953 O O . ASN A 1 121 ? -1.164 17.763 -14.458 1.00 94.38 121 ASN A O 1
ATOM 957 N N . SER A 1 122 ? -0.070 16.404 -15.863 1.00 93.50 122 SER A N 1
ATOM 958 C CA . SER A 1 122 ? -1.199 16.183 -16.778 1.00 93.50 122 SER A CA 1
ATOM 959 C C . SER A 1 122 ? -2.214 15.150 -16.279 1.00 93.50 122 SER A C 1
ATOM 961 O O . SER A 1 122 ? -3.308 15.041 -16.829 1.00 93.50 122 SER A O 1
ATOM 963 N N . PHE A 1 123 ? -1.852 14.357 -15.268 1.00 92.25 123 PHE A N 1
ATOM 964 C CA . PHE A 1 123 ? -2.699 13.286 -14.764 1.00 92.25 123 PHE A CA 1
ATOM 965 C C . PHE A 1 123 ? -3.939 13.857 -14.061 1.00 92.25 123 PHE A C 1
ATOM 967 O O . PHE A 1 123 ? -3.818 14.567 -13.063 1.00 92.25 123 PHE A O 1
ATOM 974 N N . ASN A 1 124 ? -5.135 13.511 -14.551 1.00 89.94 124 ASN A N 1
ATOM 975 C CA . ASN A 1 124 ? -6.386 13.925 -13.919 1.00 89.94 124 ASN A CA 1
ATOM 976 C C . ASN A 1 124 ? -6.531 13.256 -12.535 1.00 89.94 124 ASN A C 1
ATOM 978 O O . ASN A 1 124 ? -6.706 12.041 -12.431 1.00 89.94 124 ASN A O 1
ATOM 982 N N . SE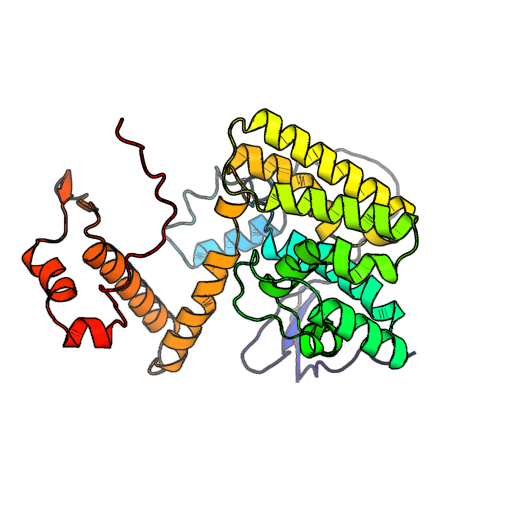R A 1 125 ? -6.485 14.060 -11.469 1.00 87.94 125 SER A N 1
ATOM 983 C CA . SER A 1 125 ? -6.623 13.596 -10.085 1.00 87.94 125 SER A CA 1
ATOM 984 C C . SER A 1 125 ? -8.037 13.717 -9.502 1.00 87.94 125 SER A C 1
ATOM 986 O O . SER A 1 125 ? -8.202 13.432 -8.320 1.00 87.94 125 SER A O 1
ATOM 988 N N . GLU A 1 126 ? -9.056 14.112 -10.271 1.00 85.31 126 GLU A N 1
ATOM 989 C CA . GLU A 1 126 ? -10.434 14.332 -9.785 1.00 85.31 126 GLU A CA 1
ATOM 990 C C . GLU A 1 126 ? -11.039 13.094 -9.116 1.00 85.31 126 GLU A C 1
ATOM 992 O O . GLU A 1 126 ? -11.763 13.205 -8.131 1.00 85.31 126 GLU A O 1
ATOM 997 N N . SER A 1 127 ? -10.711 11.902 -9.621 1.00 82.38 127 SER A N 1
ATOM 998 C CA . SER A 1 127 ? -11.186 10.629 -9.059 1.00 82.38 127 SER A CA 1
ATOM 999 C C . SER A 1 127 ? -10.289 10.076 -7.943 1.00 82.38 127 SER A C 1
ATOM 1001 O O . SER A 1 127 ? -10.577 9.016 -7.385 1.00 82.38 127 SER A O 1
ATOM 1003 N N . LEU A 1 128 ? -9.192 10.760 -7.598 1.00 81.19 128 LEU A N 1
ATOM 1004 C CA . LEU A 1 128 ? -8.364 10.388 -6.455 1.00 81.19 128 LEU A CA 1
ATOM 1005 C C . LEU A 1 128 ? -8.934 11.003 -5.174 1.00 81.19 128 LEU A C 1
ATOM 1007 O O . LEU A 1 128 ? -9.248 12.187 -5.116 1.00 81.19 128 LEU A O 1
ATOM 1011 N N . ASN A 1 129 ? -8.903 10.248 -4.074 1.00 73.75 129 ASN A N 1
ATOM 1012 C CA . ASN A 1 129 ? -9.176 10.761 -2.720 1.00 73.75 129 ASN A CA 1
ATOM 1013 C C . ASN A 1 129 ? -8.042 11.674 -2.183 1.00 73.75 129 ASN A C 1
ATOM 1015 O O . ASN A 1 129 ? -7.694 11.642 -0.996 1.00 73.75 129 ASN A O 1
ATOM 1019 N N . SER A 1 130 ? -7.389 12.446 -3.055 1.00 67.62 130 SER A N 1
ATOM 1020 C CA . SER A 1 130 ? -6.325 13.386 -2.714 1.00 67.62 130 SER A CA 1
ATOM 1021 C C . SER A 1 130 ? -6.550 14.705 -3.456 1.00 67.62 130 SER A C 1
ATOM 1023 O O . SER A 1 130 ? -6.413 14.726 -4.674 1.00 67.62 130 SER A O 1
ATOM 1025 N N . PRO A 1 131 ? -6.830 15.811 -2.743 1.00 61.44 131 PRO A N 1
ATOM 1026 C CA . PRO A 1 131 ? -7.247 17.072 -3.363 1.00 61.44 131 PRO A CA 1
ATOM 1027 C C . PRO A 1 131 ? -6.144 17.748 -4.188 1.00 61.44 131 PRO A C 1
ATOM 1029 O O . PRO A 1 131 ? -6.425 18.667 -4.946 1.00 61.44 131 PRO A O 1
ATOM 1032 N N . TYR A 1 132 ? -4.883 17.330 -4.029 1.00 74.31 132 TYR A N 1
ATOM 1033 C CA . TYR A 1 132 ? -3.762 17.898 -4.769 1.00 74.31 132 TYR A CA 1
ATOM 1034 C C . TYR A 1 132 ? -2.613 16.896 -4.913 1.00 74.31 132 TYR A C 1
ATOM 1036 O O . TYR A 1 132 ? -2.208 16.258 -3.933 1.00 74.31 132 TYR A O 1
ATOM 1044 N N . LEU A 1 133 ? -2.070 16.784 -6.127 1.00 83.81 133 LEU A N 1
ATOM 1045 C CA . LEU A 1 133 ? -0.920 15.947 -6.456 1.00 83.81 133 LEU A CA 1
ATOM 1046 C C . LEU A 1 133 ? 0.300 16.824 -6.746 1.00 83.81 133 LEU A C 1
ATOM 1048 O O . LEU A 1 133 ? 0.346 17.561 -7.726 1.00 83.81 133 LEU A O 1
ATOM 1052 N N . LYS A 1 134 ? 1.324 16.739 -5.896 1.00 88.75 134 LYS A N 1
ATOM 1053 C CA . LYS A 1 134 ? 2.564 17.510 -6.068 1.00 88.75 134 LYS A CA 1
ATOM 1054 C C . LYS A 1 134 ? 3.481 16.812 -7.077 1.00 88.75 134 LYS A C 1
ATOM 1056 O O . LYS A 1 134 ? 4.349 16.045 -6.673 1.00 88.75 134 LYS A O 1
ATOM 1061 N N . HIS A 1 135 ? 3.316 17.085 -8.371 1.00 90.88 135 HIS A N 1
ATOM 1062 C CA . HIS A 1 135 ? 4.073 16.428 -9.451 1.00 90.88 135 HIS A CA 1
ATOM 1063 C C . HIS A 1 135 ? 5.602 16.473 -9.252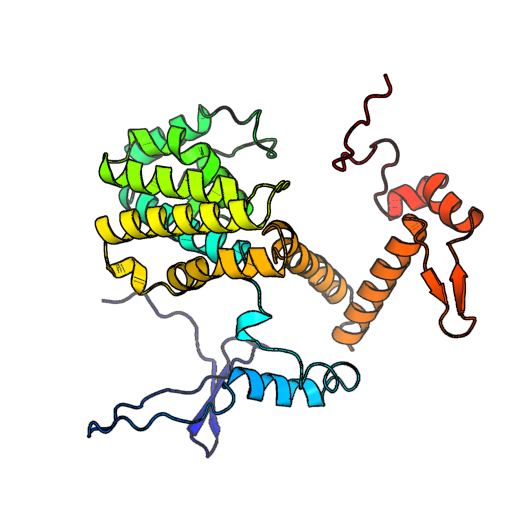 1.00 90.88 135 HIS A C 1
ATOM 1065 O O . HIS A 1 135 ? 6.264 15.445 -9.391 1.00 90.88 135 HIS A O 1
ATOM 1071 N N . VAL A 1 136 ? 6.166 17.616 -8.830 1.00 93.19 136 VAL A N 1
ATOM 1072 C CA . VAL A 1 136 ? 7.608 17.734 -8.530 1.00 93.19 136 VAL A CA 1
ATOM 1073 C C . VAL A 1 136 ? 8.004 16.761 -7.421 1.00 93.19 136 VAL A C 1
ATOM 1075 O O . VAL A 1 136 ? 8.959 16.005 -7.574 1.00 93.19 136 VAL A O 1
ATOM 1078 N N . TYR A 1 137 ? 7.226 16.720 -6.335 1.00 93.12 137 TYR A N 1
ATOM 1079 C CA . TYR A 1 137 ? 7.480 15.853 -5.183 1.00 93.12 137 TYR A CA 1
ATOM 1080 C C . TYR A 1 137 ? 7.469 14.366 -5.559 1.00 93.12 137 TYR A C 1
ATOM 1082 O O . TYR A 1 137 ? 8.342 13.626 -5.105 1.00 93.12 137 TYR A O 1
ATOM 1090 N N . MET A 1 138 ? 6.536 13.939 -6.421 1.00 93.50 138 MET A N 1
ATOM 1091 C CA . MET A 1 138 ? 6.436 12.541 -6.869 1.00 93.50 138 MET A CA 1
ATOM 1092 C C . MET A 1 138 ? 7.707 12.065 -7.589 1.00 93.50 138 MET A C 1
ATOM 1094 O O . MET A 1 138 ? 8.036 10.882 -7.534 1.00 93.50 138 MET A O 1
ATOM 1098 N N . VAL A 1 139 ? 8.444 12.980 -8.229 1.00 94.81 139 VAL A N 1
ATOM 1099 C CA . VAL A 1 139 ? 9.669 12.668 -8.977 1.00 94.81 139 VAL A CA 1
ATOM 1100 C C . VAL A 1 139 ? 10.933 12.915 -8.154 1.00 94.81 139 VAL A C 1
ATOM 1102 O O . VAL A 1 139 ? 11.855 12.104 -8.206 1.00 94.81 139 VAL A O 1
ATOM 1105 N N . THR A 1 140 ? 11.008 13.998 -7.379 1.00 92.69 140 THR A N 1
ATOM 1106 C CA . THR A 1 140 ? 12.224 14.360 -6.628 1.00 92.69 140 THR A CA 1
ATOM 1107 C C . THR A 1 140 ? 12.349 13.626 -5.297 1.00 92.69 140 THR A C 1
ATOM 1109 O O . THR A 1 140 ? 13.459 13.311 -4.870 1.00 92.69 140 THR A O 1
ATOM 1112 N N . HIS A 1 141 ? 11.228 13.316 -4.644 1.00 91.81 141 HIS A N 1
ATOM 1113 C CA . HIS A 1 141 ? 11.195 12.772 -3.285 1.00 91.81 141 HIS A CA 1
ATOM 1114 C C . HIS A 1 141 ? 10.612 11.357 -3.208 1.00 91.81 141 HIS A C 1
ATOM 1116 O O . HIS A 1 141 ? 10.242 10.908 -2.124 1.00 91.81 141 HIS A O 1
ATOM 1122 N N . TRP A 1 142 ? 10.609 10.617 -4.322 1.00 92.19 142 TRP A N 1
ATOM 1123 C CA . TRP A 1 142 ? 10.073 9.250 -4.413 1.00 92.19 142 TRP A CA 1
ATOM 1124 C C . TRP A 1 142 ? 10.617 8.293 -3.333 1.00 92.19 142 TRP A C 1
ATOM 1126 O O . TRP A 1 142 ? 9.914 7.404 -2.856 1.00 92.19 142 TRP A O 1
ATOM 1136 N N . ALA A 1 143 ? 11.874 8.467 -2.905 1.00 89.88 143 ALA A N 1
ATOM 1137 C CA . ALA A 1 143 ? 12.494 7.618 -1.885 1.00 89.88 143 ALA A CA 1
ATOM 1138 C C . ALA A 1 143 ? 11.890 7.826 -0.479 1.00 89.88 143 ALA A C 1
ATOM 1140 O O . ALA A 1 143 ? 11.920 6.910 0.352 1.00 89.88 143 ALA A O 1
ATOM 1141 N N . SER A 1 144 ? 11.322 9.010 -0.239 1.00 91.69 144 SER A N 1
ATOM 1142 C CA . SER A 1 144 ? 10.687 9.433 1.015 1.00 91.69 144 SER A CA 1
ATOM 1143 C C . SER A 1 144 ? 9.162 9.298 0.991 1.00 91.69 144 SER A C 1
ATOM 1145 O O . SER A 1 144 ? 8.511 9.679 1.962 1.00 91.69 144 SER A O 1
ATOM 1147 N N . SER A 1 145 ? 8.596 8.749 -0.087 1.00 91.81 145 SER A N 1
ATOM 1148 C CA . SER A 1 145 ? 7.161 8.506 -0.212 1.00 91.81 145 SER A CA 1
ATOM 1149 C C . SER A 1 145 ? 6.636 7.572 0.881 1.00 91.81 145 SER A C 1
ATOM 1151 O O . SER A 1 145 ? 7.296 6.598 1.275 1.00 91.81 145 SER A O 1
ATOM 1153 N N . ILE A 1 146 ? 5.422 7.859 1.344 1.00 90.44 146 ILE A N 1
ATOM 1154 C CA . ILE A 1 146 ? 4.697 7.076 2.350 1.00 90.44 146 ILE A CA 1
ATOM 1155 C C . ILE A 1 146 ? 3.653 6.160 1.696 1.00 90.44 146 ILE A C 1
ATOM 1157 O O . ILE A 1 146 ? 3.451 6.179 0.484 1.00 90.44 146 ILE A O 1
ATOM 1161 N N . GLY A 1 147 ? 2.966 5.340 2.500 1.00 90.00 147 GLY A N 1
ATOM 1162 C CA . GLY A 1 147 ? 1.971 4.380 2.004 1.00 90.00 147 GLY A CA 1
ATOM 1163 C C . GLY A 1 147 ? 0.893 5.007 1.110 1.00 90.00 147 GLY A C 1
ATOM 1164 O O . GLY A 1 147 ? 0.599 4.475 0.038 1.00 90.00 147 GLY A O 1
ATOM 1165 N N . LYS A 1 148 ? 0.376 6.183 1.499 1.00 88.88 148 LYS A N 1
ATOM 1166 C CA . LYS A 1 148 ? -0.601 6.945 0.705 1.00 88.88 148 LYS A CA 1
ATOM 1167 C C . LYS A 1 148 ? -0.067 7.301 -0.685 1.00 88.88 148 LYS A C 1
ATOM 1169 O O . LYS A 1 148 ? -0.774 7.091 -1.663 1.00 88.88 148 LYS A O 1
ATOM 1174 N N . ASP A 1 149 ? 1.169 7.783 -0.778 1.00 92.25 149 ASP A N 1
ATOM 1175 C CA . ASP A 1 149 ? 1.766 8.161 -2.062 1.00 92.25 149 ASP A CA 1
ATOM 1176 C C . ASP A 1 149 ? 1.901 6.939 -2.972 1.00 92.25 149 ASP A C 1
ATOM 1178 O O . ASP A 1 149 ? 1.570 7.005 -4.151 1.00 92.25 149 ASP A O 1
ATOM 1182 N N . TYR A 1 150 ? 2.308 5.789 -2.423 1.00 93.94 150 TYR A N 1
ATOM 1183 C CA . TYR A 1 150 ? 2.393 4.555 -3.201 1.00 93.94 150 TYR A CA 1
ATOM 1184 C C . TYR A 1 150 ? 1.027 4.074 -3.695 1.00 93.94 150 TYR A C 1
ATOM 1186 O O . TYR A 1 150 ? 0.966 3.575 -4.814 1.00 93.94 150 TYR A O 1
ATOM 1194 N N . LYS A 1 151 ? -0.065 4.259 -2.932 1.00 91.88 151 LYS A N 1
ATOM 1195 C CA . LYS A 1 151 ? -1.429 4.000 -3.439 1.00 91.88 151 LYS A CA 1
ATOM 1196 C C . LYS A 1 151 ? -1.744 4.887 -4.647 1.00 91.88 151 LYS A C 1
ATOM 1198 O O . LYS A 1 151 ? -2.239 4.383 -5.650 1.00 91.88 151 LYS A O 1
ATOM 1203 N N . THR A 1 152 ? -1.403 6.174 -4.582 1.00 92.69 152 THR A N 1
ATOM 1204 C CA . THR A 1 152 ? -1.553 7.086 -5.724 1.00 92.69 152 THR A CA 1
ATOM 1205 C C . THR A 1 152 ? -0.722 6.623 -6.919 1.00 92.69 152 THR A C 1
ATOM 1207 O O . THR A 1 152 ? -1.208 6.623 -8.047 1.00 92.69 152 THR A O 1
ATOM 1210 N N . VAL A 1 153 ? 0.510 6.163 -6.682 1.00 94.56 153 VAL A N 1
ATOM 1211 C CA . VAL A 1 153 ? 1.386 5.665 -7.747 1.00 94.56 153 VAL A CA 1
ATOM 1212 C C . VAL A 1 153 ? 0.791 4.467 -8.470 1.00 94.56 153 VAL A C 1
ATOM 1214 O O . VAL A 1 153 ? 0.739 4.503 -9.692 1.00 94.56 153 VAL A O 1
ATOM 1217 N N . VAL A 1 154 ? 0.306 3.430 -7.779 1.00 94.69 154 VAL A N 1
ATOM 1218 C CA . VAL A 1 154 ? -0.289 2.279 -8.490 1.00 94.69 154 VAL A CA 1
ATOM 1219 C C . VAL A 1 154 ? -1.568 2.631 -9.250 1.00 94.69 154 VAL A C 1
ATOM 1221 O O . VAL A 1 154 ? -1.840 1.992 -10.261 1.00 94.69 154 VAL A O 1
ATOM 1224 N N . GLN A 1 155 ? -2.316 3.652 -8.828 1.00 92.75 155 GLN A N 1
ATOM 1225 C CA . GLN A 1 155 ? -3.498 4.125 -9.561 1.00 92.75 155 GLN A CA 1
ATOM 1226 C C . GLN A 1 155 ? -3.121 4.933 -10.814 1.00 92.75 155 GLN A C 1
ATOM 1228 O O . GLN A 1 155 ? -3.782 4.817 -11.842 1.00 92.75 155 GLN A O 1
ATOM 1233 N N . ALA A 1 156 ? -2.035 5.709 -10.758 1.00 93.38 156 ALA A N 1
ATOM 1234 C CA . ALA A 1 156 ? -1.582 6.552 -11.865 1.00 93.38 156 ALA A CA 1
ATOM 1235 C C . ALA A 1 156 ? -0.577 5.864 -12.813 1.00 93.38 156 ALA A C 1
ATOM 1237 O O . ALA A 1 156 ? -0.382 6.321 -13.940 1.00 93.38 156 ALA A O 1
ATOM 1238 N N . ALA A 1 157 ? 0.071 4.773 -12.387 1.00 94.81 157 ALA A N 1
ATOM 1239 C CA . ALA A 1 157 ? 1.183 4.140 -13.104 1.00 94.81 157 ALA A CA 1
ATOM 1240 C C . ALA A 1 157 ? 0.888 3.801 -14.581 1.00 94.81 157 ALA A C 1
ATOM 1242 O O . ALA A 1 157 ? 1.762 4.077 -15.406 1.00 94.81 157 ALA A O 1
ATOM 1243 N N . PRO A 1 158 ? -0.297 3.281 -14.967 1.00 93.12 158 PRO A N 1
ATOM 1244 C CA . PRO A 1 158 ? -0.601 3.017 -16.375 1.00 93.12 158 PRO A CA 1
ATOM 1245 C C . PRO A 1 158 ? -0.551 4.260 -17.267 1.00 93.12 158 PRO A C 1
ATOM 1247 O O . PRO A 1 158 ? -0.209 4.166 -18.439 1.00 93.12 158 PRO A O 1
ATOM 1250 N N . PHE A 1 159 ? -0.855 5.430 -16.711 1.00 93.62 159 PHE A N 1
ATOM 1251 C CA . PHE A 1 159 ? -0.911 6.690 -17.450 1.00 93.62 159 PHE A CA 1
ATOM 1252 C C . PHE A 1 159 ? 0.424 7.433 -17.404 1.00 93.62 159 PHE A C 1
ATOM 1254 O O . PHE A 1 159 ? 0.843 8.031 -18.389 1.00 93.62 159 PHE A O 1
ATOM 1261 N N . VAL A 1 160 ? 1.114 7.365 -16.264 1.00 95.88 160 VAL A N 1
ATOM 1262 C CA . VAL A 1 160 ? 2.326 8.152 -16.015 1.00 95.88 160 VAL A CA 1
ATOM 1263 C C . VAL A 1 160 ? 3.606 7.381 -16.354 1.00 95.88 160 VAL A C 1
ATOM 1265 O O . VAL A 1 160 ? 4.562 7.966 -16.853 1.00 95.88 160 VAL A O 1
ATOM 1268 N N . PHE A 1 161 ? 3.672 6.071 -16.090 1.00 96.44 161 PHE A N 1
ATOM 1269 C CA . PHE A 1 161 ? 4.913 5.293 -16.246 1.00 96.44 161 PHE A CA 1
ATOM 1270 C C . PHE A 1 161 ? 5.016 4.594 -17.602 1.00 96.44 161 PHE A C 1
ATOM 1272 O O . PHE A 1 161 ? 6.120 4.315 -18.072 1.00 96.44 161 PHE A O 1
ATOM 1279 N N . PHE A 1 162 ? 3.893 4.291 -18.255 1.00 95.12 162 PHE A N 1
ATOM 1280 C CA . PHE A 1 162 ? 3.893 3.521 -19.502 1.00 95.12 162 PHE A CA 1
ATOM 1281 C C . PHE A 1 162 ? 4.665 4.166 -20.662 1.00 95.12 162 PHE A C 1
ATOM 1283 O O . PHE A 1 162 ? 5.359 3.416 -21.361 1.00 95.12 162 PHE A O 1
ATOM 1290 N N . PRO A 1 163 ? 4.666 5.503 -20.831 1.00 95.69 163 PRO A N 1
ATOM 1291 C CA . PRO A 1 163 ? 5.515 6.172 -21.820 1.00 95.69 163 PRO A CA 1
ATOM 1292 C C . PRO A 1 163 ? 7.007 5.829 -21.683 1.00 95.69 163 PRO A C 1
ATOM 1294 O O . PRO A 1 163 ? 7.715 5.739 -22.681 1.00 95.69 163 PRO A O 1
ATOM 1297 N N . PHE A 1 164 ? 7.469 5.533 -20.464 1.00 95.81 164 PHE A N 1
ATOM 1298 C CA . PHE A 1 164 ? 8.880 5.291 -20.143 1.00 95.81 164 PHE A CA 1
ATOM 1299 C C . PHE A 1 164 ? 9.246 3.812 -19.959 1.00 95.81 164 PHE A C 1
ATOM 1301 O O . PHE A 1 164 ? 10.383 3.492 -19.609 1.00 95.81 164 PHE A O 1
ATOM 1308 N N . THR A 1 165 ? 8.298 2.890 -20.142 1.00 93.62 165 THR A N 1
ATOM 1309 C CA . THR A 1 165 ? 8.509 1.457 -19.877 1.00 93.62 165 THR A CA 1
ATOM 1310 C C . THR A 1 165 ? 8.418 0.612 -21.139 1.00 93.62 165 THR A C 1
ATOM 1312 O O . THR A 1 165 ? 7.597 0.848 -22.028 1.00 93.62 165 THR A O 1
ATOM 1315 N N . LYS A 1 166 ? 9.257 -0.428 -21.195 1.00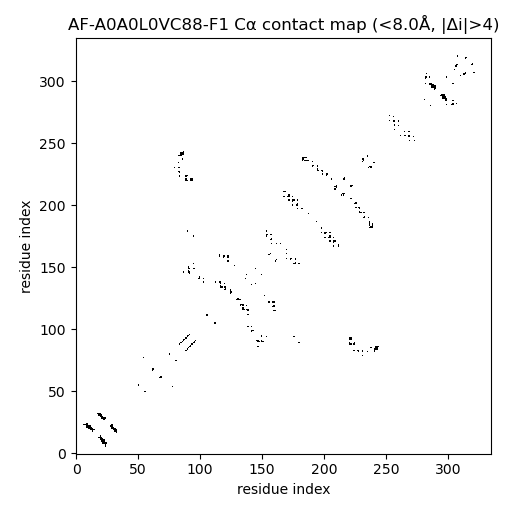 93.50 166 LYS A N 1
ATOM 1316 C CA . LYS A 1 166 ? 9.236 -1.451 -22.254 1.00 93.50 166 LYS A CA 1
ATOM 1317 C C . LYS A 1 166 ? 8.006 -2.365 -22.110 1.00 93.50 166 LYS A C 1
ATOM 1319 O O . LYS A 1 166 ? 7.503 -2.499 -20.994 1.00 93.50 166 LYS A O 1
ATOM 1324 N N . PRO A 1 167 ? 7.572 -3.083 -23.165 1.00 92.94 167 PRO A N 1
ATOM 1325 C CA . PRO A 1 167 ? 6.400 -3.967 -23.101 1.00 92.94 167 PRO A CA 1
ATOM 1326 C C . PRO A 1 167 ? 6.392 -4.938 -21.905 1.00 92.94 167 PRO A C 1
ATOM 1328 O O . PRO A 1 167 ? 5.423 -4.975 -21.156 1.00 92.94 167 PRO A O 1
ATOM 1331 N N . ALA A 1 168 ? 7.508 -5.621 -21.627 1.00 89.81 168 ALA A N 1
ATOM 1332 C CA . ALA A 1 168 ? 7.611 -6.529 -20.477 1.00 89.81 168 ALA A CA 1
ATOM 1333 C C . ALA A 1 168 ? 7.459 -5.823 -19.110 1.00 89.81 168 ALA A C 1
ATOM 1335 O O . ALA A 1 168 ? 6.906 -6.384 -18.168 1.00 89.81 168 ALA A O 1
ATOM 1336 N N . GLN A 1 169 ? 7.921 -4.574 -18.990 1.00 92.88 169 GLN A N 1
ATOM 1337 C CA . GLN A 1 169 ? 7.724 -3.774 -17.778 1.00 92.88 169 GLN A CA 1
ATOM 1338 C C . GLN A 1 169 ? 6.266 -3.324 -17.640 1.00 92.88 169 GLN A C 1
ATOM 1340 O O . GLN A 1 169 ? 5.747 -3.288 -16.526 1.00 92.88 169 GLN A O 1
ATOM 1345 N N . ARG A 1 170 ? 5.595 -3.013 -18.757 1.00 95.19 170 ARG A N 1
ATOM 1346 C CA . ARG A 1 170 ? 4.162 -2.690 -18.765 1.00 95.19 170 ARG A CA 1
ATOM 1347 C C . ARG A 1 170 ? 3.326 -3.879 -18.303 1.00 95.19 170 ARG A C 1
ATOM 1349 O O . ARG A 1 170 ? 2.423 -3.672 -17.502 1.00 95.19 170 ARG A O 1
ATOM 1356 N N . GLU A 1 171 ? 3.650 -5.106 -18.719 1.00 94.94 171 GLU A N 1
ATOM 1357 C CA . GLU A 1 171 ? 2.994 -6.331 -18.219 1.00 94.94 171 GLU A CA 1
ATOM 1358 C C . GLU A 1 171 ? 3.114 -6.452 -16.690 1.00 94.94 171 GLU A C 1
ATOM 1360 O O . GLU A 1 171 ? 2.114 -6.666 -15.998 1.00 94.94 171 GLU A O 1
ATOM 1365 N N . LEU A 1 172 ? 4.321 -6.240 -16.147 1.00 95.44 172 LEU A N 1
ATOM 1366 C CA . LEU A 1 172 ? 4.551 -6.255 -14.702 1.00 95.44 172 LEU A CA 1
ATOM 1367 C C . LEU A 1 172 ? 3.706 -5.196 -13.984 1.00 95.44 172 LEU A C 1
ATOM 1369 O O . LEU A 1 172 ? 2.947 -5.534 -13.073 1.00 95.44 172 LEU A O 1
ATOM 1373 N N . TRP A 1 173 ? 3.805 -3.933 -14.400 1.00 96.88 173 TRP A N 1
ATOM 1374 C CA . TRP A 1 173 ? 3.044 -2.843 -13.787 1.00 96.88 173 TRP A CA 1
ATOM 1375 C C . TRP A 1 173 ? 1.537 -3.061 -13.902 1.00 96.88 173 TRP A C 1
ATOM 1377 O O . TRP A 1 173 ? 0.831 -2.895 -12.915 1.00 96.88 173 TRP A O 1
ATOM 1387 N N . THR A 1 174 ? 1.055 -3.530 -15.052 1.00 96.44 174 THR A N 1
ATOM 1388 C CA . THR A 1 174 ? -0.358 -3.871 -15.265 1.00 96.44 174 THR A CA 1
ATOM 1389 C C . THR A 1 174 ? -0.818 -4.927 -14.263 1.00 96.44 174 THR A C 1
ATOM 1391 O O . THR A 1 174 ? -1.824 -4.735 -13.583 1.00 96.44 174 THR A O 1
ATOM 1394 N N . SER A 1 175 ? -0.057 -6.016 -14.098 1.00 97.00 175 SER A N 1
ATOM 1395 C CA . SER A 1 175 ? -0.402 -7.055 -13.120 1.00 97.00 175 SER A CA 1
ATOM 1396 C C . SER A 1 175 ? -0.392 -6.546 -11.673 1.00 97.00 175 SER A C 1
ATOM 1398 O O . SER A 1 175 ? -1.255 -6.945 -10.891 1.00 97.00 175 SER A O 1
ATOM 1400 N N . LEU A 1 176 ? 0.504 -5.612 -11.328 1.00 97.56 176 LEU A N 1
ATOM 1401 C CA . LEU A 1 176 ? 0.508 -4.955 -10.020 1.00 97.56 176 LEU A CA 1
ATOM 1402 C C . LEU A 1 176 ? -0.719 -4.044 -9.829 1.00 97.56 176 LEU A C 1
ATOM 1404 O O . LEU A 1 176 ? -1.321 -4.051 -8.755 1.00 97.56 176 LEU A O 1
ATOM 1408 N N . CYS A 1 177 ? -1.104 -3.269 -10.845 1.00 96.62 177 CYS A N 1
ATOM 1409 C CA . CYS A 1 177 ? -2.284 -2.399 -10.805 1.00 96.62 177 CYS A CA 1
ATOM 1410 C C . CYS A 1 177 ? -3.574 -3.212 -10.618 1.00 96.62 177 CYS A C 1
ATOM 1412 O O . CYS A 1 177 ? -4.387 -2.880 -9.755 1.00 96.62 177 CYS A O 1
ATOM 1414 N N . TYR A 1 178 ? -3.729 -4.329 -11.338 1.00 95.88 178 TYR A N 1
ATOM 1415 C CA . TYR A 1 178 ? -4.857 -5.242 -11.125 1.00 95.88 178 TYR A CA 1
ATOM 1416 C C . TYR A 1 178 ? -4.852 -5.828 -9.713 1.00 95.88 178 TYR A C 1
ATOM 1418 O O . TYR A 1 178 ? -5.847 -5.720 -9.003 1.00 95.88 178 TYR A O 1
ATOM 1426 N N . LEU A 1 179 ? -3.718 -6.379 -9.267 1.00 97.50 179 LEU A N 1
ATOM 1427 C CA . LEU A 1 179 ? -3.598 -6.942 -7.923 1.00 97.50 179 LEU A CA 1
ATOM 1428 C C . LEU A 1 179 ? -3.955 -5.914 -6.838 1.00 97.50 179 LEU A C 1
ATOM 1430 O O . LEU A 1 179 ? -4.708 -6.213 -5.918 1.00 97.50 179 LEU A O 1
ATOM 1434 N N . THR A 1 180 ? -3.430 -4.694 -6.935 1.00 95.81 180 THR A N 1
ATOM 1435 C CA . THR A 1 180 ? -3.706 -3.647 -5.939 1.00 95.81 180 THR A CA 1
ATOM 1436 C C . THR A 1 180 ? -5.153 -3.167 -5.967 1.00 95.81 180 THR A C 1
ATOM 1438 O O . THR A 1 180 ? -5.679 -2.836 -4.906 1.00 95.81 180 THR A O 1
ATOM 1441 N N . SER A 1 181 ? -5.819 -3.204 -7.123 1.00 93.19 181 SER A N 1
ATOM 1442 C CA . SER A 1 181 ? -7.254 -2.909 -7.229 1.00 93.19 181 SER A CA 1
ATOM 1443 C C . SER A 1 181 ? -8.091 -3.903 -6.420 1.00 93.19 181 SER A C 1
ATOM 1445 O O . SER A 1 181 ? -8.928 -3.472 -5.632 1.00 93.19 181 SER A O 1
ATOM 1447 N N . PHE A 1 182 ? -7.784 -5.204 -6.509 1.00 92.44 182 PHE A N 1
ATOM 1448 C CA . PHE A 1 182 ? -8.399 -6.224 -5.649 1.00 92.44 182 PHE A CA 1
ATOM 1449 C C . PHE A 1 182 ? -8.104 -5.954 -4.168 1.00 92.44 182 PHE A C 1
ATOM 1451 O O . PHE A 1 182 ? -9.018 -5.840 -3.360 1.00 92.44 182 PHE A O 1
ATOM 1458 N N . ILE A 1 183 ? -6.828 -5.766 -3.805 1.00 94.81 183 ILE A N 1
ATOM 1459 C CA . ILE A 1 183 ? -6.402 -5.600 -2.402 1.00 94.81 183 ILE A CA 1
ATOM 1460 C C . ILE A 1 183 ? -7.096 -4.423 -1.700 1.00 94.81 183 ILE A C 1
ATOM 1462 O O . ILE A 1 183 ? -7.343 -4.492 -0.494 1.00 94.81 183 ILE A O 1
ATOM 1466 N N . PHE A 1 184 ? -7.360 -3.330 -2.420 1.00 91.31 184 PHE A N 1
ATOM 1467 C CA . PHE A 1 184 ? -7.952 -2.116 -1.855 1.00 91.31 184 PHE A CA 1
ATOM 1468 C C . PHE A 1 184 ? -9.472 -2.019 -2.024 1.00 91.31 184 PHE A C 1
ATOM 1470 O O . PHE A 1 184 ? -10.053 -1.006 -1.629 1.00 91.31 184 PHE A O 1
ATOM 1477 N N . GLN A 1 185 ? -10.120 -3.058 -2.547 1.00 87.62 185 GLN A N 1
ATOM 1478 C CA . GLN A 1 185 ? -11.571 -3.126 -2.619 1.00 87.62 185 GLN A CA 1
ATOM 1479 C C . GLN A 1 185 ? -12.183 -3.185 -1.211 1.00 87.62 185 GLN A C 1
ATOM 1481 O O . GLN A 1 185 ? -11.683 -3.859 -0.309 1.00 87.62 185 GLN A O 1
ATOM 1486 N N . THR A 1 186 ? -13.270 -2.442 -1.008 1.00 83.75 186 THR A N 1
ATOM 1487 C CA . THR A 1 186 ? -13.933 -2.301 0.300 1.00 83.75 186 THR A CA 1
ATOM 1488 C C . THR A 1 186 ? -15.160 -3.193 0.459 1.00 83.75 186 THR A C 1
ATOM 1490 O O . THR A 1 186 ? -15.636 -3.362 1.580 1.00 83.75 186 THR A O 1
ATOM 1493 N N . GLN A 1 187 ? -15.667 -3.761 -0.637 1.00 85.56 187 GLN A N 1
ATOM 1494 C CA . GLN A 1 187 ? -16.842 -4.629 -0.658 1.00 85.56 187 GLN A CA 1
ATOM 1495 C C . GLN A 1 187 ? -16.532 -5.919 -1.409 1.00 85.56 187 GLN A C 1
ATOM 1497 O O . GLN A 1 187 ? -15.986 -5.875 -2.507 1.00 85.56 187 GLN A O 1
ATOM 1502 N N . ILE A 1 188 ? -16.881 -7.049 -0.801 1.00 88.69 188 ILE A N 1
ATOM 1503 C CA . ILE A 1 188 ? -16.695 -8.389 -1.353 1.00 88.69 188 ILE A CA 1
ATOM 1504 C C . ILE A 1 188 ? -18.042 -9.098 -1.240 1.00 88.69 188 ILE A C 1
ATOM 1506 O O . ILE A 1 188 ? -18.573 -9.200 -0.134 1.00 88.69 188 ILE A O 1
ATOM 1510 N N . GLU A 1 189 ? -18.585 -9.551 -2.367 1.00 91.00 189 GLU A N 1
ATOM 1511 C CA . GLU A 1 189 ? -19.864 -10.272 -2.419 1.00 91.00 189 GLU A CA 1
ATOM 1512 C C . GLU A 1 189 ? -19.683 -11.745 -2.034 1.00 91.00 189 GLU A C 1
ATOM 1514 O O . GLU A 1 189 ? -20.346 -12.231 -1.121 1.00 91.00 189 GLU A O 1
ATOM 1519 N N . ASP A 1 190 ? -18.719 -12.425 -2.667 1.00 94.56 190 ASP A N 1
ATOM 1520 C CA . ASP A 1 190 ? -18.334 -13.803 -2.358 1.00 94.56 190 ASP A CA 1
ATOM 1521 C C . ASP A 1 190 ? -16.860 -13.867 -1.928 1.00 94.56 190 ASP A C 1
ATOM 1523 O O . ASP A 1 190 ? -15.939 -13.573 -2.696 1.00 94.56 190 ASP A O 1
ATOM 1527 N N . LEU A 1 191 ? -16.632 -14.266 -0.673 1.00 93.31 191 LEU A N 1
ATOM 1528 C CA . LEU A 1 191 ? -15.297 -14.337 -0.080 1.00 93.31 191 LEU A CA 1
ATOM 1529 C C . LEU A 1 191 ? -14.416 -15.430 -0.708 1.00 93.31 191 LEU A C 1
ATOM 1531 O O . LEU A 1 191 ? -13.208 -15.231 -0.845 1.00 93.31 191 LEU A O 1
ATOM 1535 N N . ASN A 1 192 ? -14.994 -16.574 -1.080 1.00 95.38 192 ASN A N 1
ATOM 1536 C CA . ASN A 1 192 ? -14.255 -17.715 -1.625 1.00 95.38 192 ASN A CA 1
ATOM 1537 C C . ASN A 1 192 ? -13.833 -17.450 -3.071 1.00 95.38 192 ASN A C 1
ATOM 1539 O O . ASN A 1 192 ? -12.679 -17.704 -3.439 1.00 95.38 192 ASN A O 1
ATOM 1543 N N . GLN A 1 193 ? -14.744 -16.897 -3.875 1.00 96.25 193 GLN A N 1
ATOM 1544 C CA . GLN A 1 193 ? -14.436 -16.461 -5.232 1.00 96.25 193 GLN A CA 1
ATOM 1545 C C . GLN A 1 193 ? -13.364 -15.370 -5.202 1.00 96.25 193 GLN A C 1
ATOM 1547 O O . GLN A 1 193 ? -12.324 -15.518 -5.845 1.00 96.25 193 GLN A O 1
ATOM 1552 N N . TYR A 1 194 ? -13.556 -14.335 -4.380 1.00 95.69 194 TYR A N 1
ATOM 1553 C CA . TYR A 1 194 ? -12.582 -13.255 -4.246 1.00 95.69 194 TYR A CA 1
ATOM 1554 C C . TYR A 1 194 ? -11.206 -13.765 -3.797 1.00 95.69 194 TYR A C 1
ATOM 1556 O O . TYR A 1 194 ? -10.189 -13.350 -4.348 1.00 95.69 194 TYR A O 1
ATOM 1564 N N . ALA A 1 195 ? -11.133 -14.689 -2.831 1.00 96.25 195 ALA A N 1
ATOM 1565 C CA . ALA A 1 195 ? -9.857 -15.265 -2.402 1.00 96.25 195 ALA A CA 1
ATOM 1566 C C . ALA A 1 195 ? -9.162 -16.047 -3.533 1.00 96.25 195 ALA A C 1
ATOM 1568 O O . ALA A 1 195 ? -7.938 -15.970 -3.674 1.00 96.25 195 ALA A O 1
ATOM 1569 N N . THR A 1 196 ? -9.933 -16.761 -4.358 1.00 97.31 196 THR A N 1
ATOM 1570 C CA . THR A 1 196 ? -9.427 -17.500 -5.525 1.00 97.31 196 THR A CA 1
ATOM 1571 C C . THR A 1 196 ? -8.885 -16.551 -6.594 1.00 97.31 196 THR A C 1
ATOM 1573 O O . THR A 1 196 ? -7.765 -16.733 -7.078 1.00 97.31 196 THR A O 1
ATOM 1576 N N . GLU A 1 197 ? -9.631 -15.497 -6.919 1.00 97.06 197 GLU A N 1
ATOM 1577 C CA . GLU A 1 197 ? -9.216 -14.465 -7.874 1.00 97.06 197 GLU A CA 1
ATOM 1578 C C . GLU A 1 197 ? -8.002 -13.681 -7.366 1.00 97.06 197 GLU A C 1
ATOM 1580 O O . GLU A 1 197 ? -7.036 -13.472 -8.103 1.00 97.06 197 GLU A O 1
ATOM 1585 N N . LEU A 1 198 ? -7.982 -13.323 -6.081 1.00 97.31 198 LEU A N 1
ATOM 1586 C CA . LEU A 1 198 ? -6.843 -12.665 -5.451 1.00 97.31 198 LEU A CA 1
ATOM 1587 C C . LEU A 1 198 ? -5.583 -13.531 -5.546 1.00 97.31 198 LEU A C 1
ATOM 1589 O O . LEU A 1 198 ? -4.522 -13.021 -5.910 1.00 97.31 198 LEU A O 1
ATOM 1593 N N . LYS A 1 199 ? -5.689 -14.838 -5.273 1.00 98.00 199 LYS A N 1
ATOM 1594 C CA . LYS A 1 199 ? -4.577 -15.781 -5.452 1.00 98.00 199 LYS A CA 1
ATOM 1595 C C . LYS A 1 199 ? -4.098 -15.801 -6.906 1.00 98.00 199 LYS A C 1
ATOM 1597 O O . LYS A 1 199 ? -2.899 -15.686 -7.142 1.00 98.00 199 LYS A O 1
ATOM 1602 N N . LEU A 1 200 ? -5.010 -15.865 -7.876 1.00 98.12 200 LEU A N 1
ATOM 1603 C CA . LEU A 1 200 ? -4.671 -15.820 -9.302 1.00 98.12 200 LEU A CA 1
ATOM 1604 C C . LEU A 1 200 ? -3.933 -14.525 -9.684 1.00 98.12 200 LEU A C 1
ATOM 1606 O O . LEU A 1 200 ? -2.953 -14.564 -10.430 1.00 98.12 200 LEU A O 1
ATOM 1610 N N . HIS A 1 201 ? -4.373 -13.373 -9.175 1.00 98.12 201 HIS A N 1
ATOM 1611 C CA . HIS A 1 201 ? -3.712 -12.091 -9.422 1.00 98.12 201 HIS A CA 1
ATOM 1612 C C . HIS A 1 201 ? -2.332 -12.000 -8.760 1.00 98.12 201 HIS A C 1
ATOM 1614 O O . HIS A 1 201 ? -1.413 -11.444 -9.367 1.00 98.12 201 HIS A O 1
ATOM 1620 N N . ILE A 1 202 ? -2.155 -12.586 -7.571 1.00 98.06 202 ILE A N 1
ATOM 1621 C CA . ILE A 1 202 ? -0.839 -12.736 -6.937 1.00 98.06 202 ILE A CA 1
ATOM 1622 C C . ILE A 1 202 ? 0.068 -13.610 -7.812 1.00 98.06 202 ILE A C 1
ATOM 1624 O O . ILE A 1 202 ? 1.175 -13.185 -8.137 1.00 98.06 202 ILE A O 1
ATOM 1628 N N . ASP A 1 203 ? -0.409 -14.775 -8.254 1.00 97.62 203 ASP A N 1
ATOM 1629 C CA . ASP A 1 203 ? 0.364 -15.719 -9.071 1.00 97.62 203 ASP A CA 1
ATOM 1630 C C . ASP A 1 203 ? 0.800 -15.075 -10.407 1.00 97.62 203 ASP A C 1
ATOM 1632 O O . ASP A 1 203 ? 1.973 -15.142 -10.782 1.00 97.62 203 ASP A O 1
ATOM 1636 N N . ARG A 1 204 ? -0.102 -14.346 -11.086 1.00 97.44 204 ARG A N 1
ATOM 1637 C CA . ARG A 1 204 ? 0.206 -13.579 -12.314 1.00 97.44 204 ARG A CA 1
ATOM 1638 C C . ARG A 1 204 ? 1.244 -12.483 -12.077 1.00 97.44 204 ARG A C 1
ATOM 1640 O O . ARG A 1 204 ? 2.170 -12.322 -12.873 1.00 97.44 204 ARG A O 1
ATOM 1647 N N . PHE A 1 205 ? 1.101 -11.729 -10.989 1.00 97.38 205 PHE A N 1
ATOM 1648 C CA . PHE A 1 205 ? 2.055 -10.686 -10.625 1.00 97.38 205 PHE A CA 1
ATOM 1649 C C . PHE A 1 205 ? 3.450 -11.267 -10.341 1.00 97.38 205 PHE A C 1
ATOM 1651 O O . PHE A 1 205 ? 4.458 -10.744 -10.829 1.00 97.38 205 PHE A O 1
ATOM 1658 N N . LEU A 1 206 ? 3.522 -12.374 -9.598 1.00 96.38 206 LEU A N 1
ATOM 1659 C CA . LEU A 1 206 ? 4.781 -13.054 -9.297 1.00 96.38 206 LEU A CA 1
ATOM 1660 C C . LEU A 1 206 ? 5.423 -13.642 -10.554 1.00 96.38 206 LEU A C 1
ATOM 1662 O O . LEU A 1 206 ? 6.629 -13.482 -10.734 1.00 96.38 206 LEU A O 1
ATOM 1666 N N . TYR A 1 207 ? 4.639 -14.228 -11.462 1.00 95.81 207 TYR A N 1
ATOM 1667 C CA . TYR A 1 207 ? 5.135 -14.699 -12.756 1.00 95.81 207 TYR A CA 1
ATOM 1668 C C . TYR A 1 207 ? 5.822 -13.574 -13.547 1.00 95.81 207 TYR A C 1
ATOM 1670 O O . TYR A 1 207 ? 6.982 -13.714 -13.941 1.00 95.81 207 TYR A O 1
ATOM 1678 N N . ASN A 1 208 ? 5.163 -12.419 -13.703 1.00 95.00 208 ASN A N 1
ATOM 1679 C CA . ASN A 1 208 ? 5.741 -11.268 -14.409 1.00 95.00 208 ASN A CA 1
ATOM 1680 C C . ASN A 1 208 ? 6.980 -10.707 -13.699 1.00 95.00 208 ASN A C 1
ATOM 1682 O O . ASN A 1 208 ? 7.942 -10.282 -14.342 1.00 95.00 208 ASN A O 1
ATOM 1686 N N . THR A 1 209 ? 6.978 -10.738 -12.367 1.00 93.56 209 THR A N 1
ATOM 1687 C CA . THR A 1 209 ? 8.120 -10.314 -11.551 1.00 93.56 209 THR A CA 1
ATOM 1688 C C . THR A 1 209 ? 9.337 -11.206 -11.813 1.00 93.56 209 THR A C 1
ATOM 1690 O O . THR A 1 209 ? 10.432 -10.699 -12.067 1.00 93.56 209 THR A O 1
ATOM 1693 N N . LEU A 1 210 ? 9.149 -12.529 -11.794 1.00 92.44 210 LEU A N 1
ATOM 1694 C CA . LEU A 1 210 ? 10.209 -13.516 -12.013 1.00 92.44 210 LEU A CA 1
ATOM 1695 C C . LEU A 1 210 ? 10.726 -13.499 -13.453 1.00 92.44 210 LEU A C 1
ATOM 1697 O O . LEU A 1 210 ? 11.935 -13.589 -13.658 1.00 92.44 210 LEU A O 1
ATOM 1701 N N . LYS A 1 211 ? 9.831 -13.306 -14.431 1.00 91.06 211 LYS A N 1
ATOM 1702 C CA . LYS A 1 211 ? 10.177 -13.117 -15.850 1.00 91.06 211 LYS A CA 1
ATOM 1703 C C . LYS A 1 211 ? 11.115 -11.922 -16.052 1.00 91.06 211 LYS A C 1
ATOM 1705 O O . LYS A 1 211 ? 11.981 -11.970 -16.918 1.00 91.06 211 LYS A O 1
ATOM 1710 N N . MET A 1 212 ? 10.967 -10.861 -15.253 1.00 87.06 212 MET A N 1
ATOM 1711 C CA . MET A 1 212 ? 11.874 -9.710 -15.287 1.00 87.06 212 MET A CA 1
ATOM 1712 C C . MET A 1 212 ? 13.193 -9.952 -14.547 1.00 87.06 212 MET A C 1
ATOM 1714 O O . MET A 1 212 ? 14.246 -9.545 -15.033 1.00 87.06 212 MET A O 1
ATOM 1718 N N . SER A 1 213 ? 13.145 -10.533 -13.347 1.00 86.81 213 SER A N 1
ATOM 1719 C CA . SER A 1 213 ? 14.341 -10.887 -12.579 1.00 86.81 213 SER A CA 1
ATOM 1720 C C . SER A 1 213 ? 14.009 -11.870 -11.462 1.00 86.81 213 SER A C 1
ATOM 1722 O O . SER A 1 213 ? 13.156 -11.610 -10.615 1.00 86.81 213 SER A O 1
ATOM 1724 N N . ALA A 1 214 ? 14.774 -12.955 -11.363 1.00 84.81 214 ALA A N 1
ATOM 1725 C CA . ALA A 1 214 ? 14.642 -13.893 -10.252 1.00 84.81 214 ALA A CA 1
ATOM 1726 C C . ALA A 1 214 ? 15.064 -13.289 -8.896 1.00 84.81 214 ALA A C 1
ATOM 1728 O O . ALA A 1 214 ? 14.704 -13.825 -7.856 1.00 84.81 214 ALA A O 1
ATOM 1729 N N . GLN A 1 215 ? 15.777 -12.153 -8.860 1.00 85.56 215 GLN A N 1
ATOM 1730 C CA . GLN A 1 215 ? 16.279 -11.563 -7.607 1.00 85.56 215 GLN A CA 1
ATOM 1731 C C . GLN A 1 215 ? 15.169 -11.124 -6.640 1.00 85.56 215 GLN A C 1
ATOM 1733 O O . GLN A 1 215 ? 15.419 -10.971 -5.441 1.00 85.56 215 GLN A O 1
ATOM 1738 N N . TRP A 1 216 ? 13.946 -10.934 -7.138 1.00 86.38 216 TRP A N 1
ATOM 1739 C CA . TRP A 1 216 ? 12.795 -10.549 -6.328 1.00 86.38 216 TRP A CA 1
ATOM 1740 C C . TRP A 1 216 ? 12.407 -11.603 -5.280 1.00 86.38 216 TRP A C 1
ATOM 1742 O O . TRP A 1 216 ? 11.874 -11.226 -4.238 1.00 86.38 216 TRP A O 1
ATOM 1752 N N . VAL A 1 217 ? 12.765 -12.882 -5.472 1.00 79.75 217 VAL A N 1
ATOM 1753 C CA . VAL A 1 217 ? 12.528 -13.953 -4.478 1.00 79.75 217 VAL A CA 1
ATOM 1754 C C . VAL A 1 217 ? 13.265 -13.718 -3.160 1.00 79.75 217 VAL A C 1
ATOM 1756 O O . VAL A 1 217 ? 12.787 -14.119 -2.104 1.00 79.75 217 VAL A O 1
ATOM 1759 N N . ASN A 1 218 ? 14.387 -12.992 -3.194 1.00 86.50 218 ASN A N 1
ATOM 1760 C CA . ASN A 1 218 ? 15.162 -12.662 -1.996 1.00 86.50 218 ASN A CA 1
ATOM 1761 C C . ASN A 1 218 ? 14.458 -11.614 -1.116 1.00 86.50 218 ASN A C 1
ATOM 1763 O O . ASN A 1 218 ? 14.893 -11.325 -0.000 1.00 86.50 218 ASN A O 1
ATOM 1767 N N . LYS A 1 219 ? 13.385 -10.982 -1.610 1.00 89.00 219 LYS A N 1
ATOM 1768 C CA . LYS A 1 219 ? 12.603 -10.008 -0.850 1.00 89.00 219 LYS A CA 1
ATOM 1769 C C . LYS A 1 219 ? 11.469 -10.724 -0.125 1.00 89.00 219 LYS A C 1
ATOM 1771 O O . LYS A 1 219 ? 10.443 -11.038 -0.717 1.00 89.00 219 LYS A O 1
ATOM 1776 N N . LEU A 1 220 ? 11.607 -10.845 1.197 1.00 93.19 220 LEU A N 1
ATOM 1777 C CA . LEU A 1 220 ? 10.626 -11.478 2.092 1.00 93.19 220 LEU A CA 1
ATOM 1778 C C . LEU A 1 220 ? 9.168 -11.045 1.836 1.00 93.19 220 LEU A C 1
ATOM 1780 O O . LEU A 1 220 ? 8.254 -11.856 1.921 1.00 93.19 220 LEU A O 1
ATOM 1784 N N . LYS A 1 221 ? 8.932 -9.776 1.480 1.00 94.44 221 LYS A N 1
ATOM 1785 C CA . LYS A 1 221 ? 7.580 -9.241 1.241 1.00 94.44 221 LYS A CA 1
ATOM 1786 C C . LYS A 1 221 ? 6.867 -9.874 0.041 1.00 94.44 221 LYS A C 1
ATOM 1788 O O . LYS A 1 221 ? 5.648 -9.978 0.072 1.00 94.44 221 LYS A O 1
ATOM 1793 N N . PHE A 1 222 ? 7.599 -10.325 -0.979 1.00 94.94 222 PHE A N 1
ATOM 1794 C CA . PHE A 1 222 ? 7.008 -11.054 -2.105 1.00 94.94 222 PHE A CA 1
ATOM 1795 C C . PHE A 1 222 ? 6.540 -12.446 -1.678 1.00 94.94 222 PHE A C 1
ATOM 1797 O O . PHE A 1 222 ? 5.469 -12.879 -2.086 1.00 94.94 222 PHE A O 1
ATOM 1804 N N . HIS A 1 223 ? 7.293 -13.110 -0.797 1.00 93.00 223 HIS A N 1
ATOM 1805 C CA . HIS A 1 223 ? 6.863 -14.373 -0.206 1.00 93.00 223 HIS A CA 1
ATOM 1806 C C . HIS A 1 223 ? 5.642 -14.176 0.703 1.00 93.00 223 HIS A C 1
ATOM 1808 O O . HIS A 1 223 ? 4.634 -14.849 0.518 1.00 93.00 223 HIS A O 1
ATOM 1814 N N . ILE A 1 224 ? 5.671 -13.192 1.610 1.00 94.44 224 ILE A N 1
ATOM 1815 C CA . ILE A 1 224 ? 4.537 -12.909 2.509 1.00 94.44 224 ILE A CA 1
ATOM 1816 C C . ILE A 1 224 ? 3.257 -12.579 1.720 1.00 94.44 224 ILE A C 1
ATOM 1818 O O . ILE A 1 224 ? 2.170 -12.980 2.128 1.00 94.44 224 ILE A O 1
ATOM 1822 N N . LEU A 1 225 ? 3.368 -11.898 0.573 1.00 96.31 225 LEU A N 1
ATOM 1823 C CA . LEU A 1 225 ? 2.225 -11.597 -0.293 1.00 96.31 225 LEU A CA 1
ATOM 1824 C C . LEU A 1 225 ? 1.453 -12.861 -0.716 1.00 96.31 225 LEU A C 1
ATOM 1826 O O . LEU A 1 225 ? 0.231 -12.799 -0.815 1.00 96.31 225 LEU A O 1
ATOM 1830 N N . THR A 1 226 ? 2.125 -14.007 -0.891 1.00 95.62 226 THR A N 1
ATOM 1831 C CA . THR A 1 226 ? 1.470 -15.281 -1.258 1.00 95.62 226 THR A CA 1
ATOM 1832 C C . THR A 1 226 ? 0.463 -15.767 -0.218 1.00 95.62 226 THR A C 1
ATOM 1834 O O . THR A 1 226 ? -0.464 -16.491 -0.563 1.00 95.62 226 THR A O 1
ATOM 1837 N N . HIS A 1 227 ? 0.580 -15.319 1.033 1.00 94.56 227 HIS A N 1
ATOM 1838 C CA . HIS A 1 227 ? -0.326 -15.681 2.126 1.00 94.56 227 HIS A CA 1
ATOM 1839 C C . HIS A 1 227 ? -1.525 -14.731 2.266 1.00 94.56 227 HIS A C 1
ATOM 1841 O O . HIS A 1 227 ? -2.382 -14.931 3.131 1.00 94.56 227 HIS A O 1
ATOM 1847 N N . LEU A 1 228 ? -1.626 -13.688 1.432 1.00 95.69 228 LEU A N 1
ATOM 1848 C CA . LEU A 1 228 ? -2.676 -12.679 1.578 1.00 95.69 228 LEU A CA 1
ATOM 1849 C C . LEU A 1 228 ? -4.077 -13.268 1.371 1.00 95.69 228 LEU A C 1
ATOM 1851 O O . LEU A 1 228 ? -4.983 -12.926 2.125 1.00 95.69 228 LEU A O 1
ATOM 1855 N N . TYR A 1 229 ? -4.257 -14.190 0.421 1.00 95.75 229 TYR A N 1
ATOM 1856 C CA . TYR A 1 229 ? -5.558 -14.836 0.209 1.00 95.75 229 TYR A CA 1
ATOM 1857 C C . TYR A 1 229 ? -5.998 -15.674 1.426 1.00 95.75 229 TYR A C 1
ATOM 1859 O O . TYR A 1 229 ? -7.173 -15.679 1.777 1.00 95.75 229 TYR A O 1
ATOM 1867 N N . GLN A 1 230 ? -5.057 -16.314 2.133 1.00 94.75 230 GLN A N 1
ATOM 1868 C CA . GLN A 1 230 ? -5.344 -17.054 3.370 1.00 94.75 230 GLN A CA 1
ATOM 1869 C C . GLN A 1 230 ? -5.758 -16.101 4.495 1.00 94.75 230 GLN A C 1
ATOM 1871 O O . GLN A 1 230 ? -6.692 -16.389 5.240 1.00 94.75 230 GLN A O 1
ATOM 1876 N N . SER A 1 231 ? -5.104 -14.934 4.581 1.00 93.50 231 SER A N 1
ATOM 1877 C CA . SER A 1 231 ? -5.527 -13.871 5.501 1.00 93.50 231 SER A CA 1
ATOM 1878 C C . SER A 1 231 ? -6.942 -13.392 5.173 1.00 93.50 231 SER A C 1
ATOM 1880 O O . SER A 1 231 ? -7.740 -13.190 6.078 1.00 93.50 231 SER A O 1
ATOM 1882 N N . VAL A 1 232 ? -7.286 -13.265 3.891 1.00 93.50 232 VAL A N 1
ATOM 1883 C CA . VAL A 1 232 ? -8.632 -12.863 3.467 1.00 93.50 232 VAL A CA 1
ATOM 1884 C C . VAL A 1 232 ? -9.692 -13.880 3.880 1.00 93.50 232 VAL A C 1
ATOM 1886 O O . VAL A 1 232 ? -10.708 -13.492 4.449 1.00 93.50 232 VAL A O 1
ATOM 1889 N N . LEU A 1 233 ? -9.443 -15.176 3.677 1.00 93.38 233 LEU A N 1
ATOM 1890 C CA . LEU A 1 233 ? -10.373 -16.231 4.100 1.00 93.38 233 LEU A CA 1
ATOM 1891 C C . LEU A 1 233 ? -10.638 -16.216 5.613 1.00 93.38 233 LEU A C 1
ATOM 1893 O O . LEU A 1 233 ? -11.711 -16.619 6.051 1.00 93.38 233 LEU A O 1
ATOM 1897 N N . ARG A 1 234 ? -9.675 -15.743 6.414 1.00 91.88 234 ARG A N 1
ATOM 1898 C CA . ARG A 1 234 ? -9.787 -15.712 7.878 1.00 91.88 234 ARG A CA 1
ATOM 1899 C C . ARG A 1 234 ? -10.327 -14.394 8.436 1.00 91.88 234 ARG A C 1
ATOM 1901 O O . ARG A 1 234 ? -11.046 -14.408 9.429 1.00 91.88 234 ARG A O 1
ATOM 1908 N N . TYR A 1 235 ? -9.959 -13.269 7.830 1.00 90.25 235 TYR A N 1
ATOM 1909 C CA . TYR A 1 235 ? -10.193 -11.927 8.376 1.00 90.25 235 TYR A CA 1
ATOM 1910 C C . TYR A 1 235 ? -11.085 -11.043 7.498 1.00 90.25 235 TYR A C 1
ATOM 1912 O O . TYR A 1 235 ? -11.347 -9.897 7.863 1.00 90.25 235 TYR A O 1
ATOM 1920 N N . GLY A 1 236 ? -11.546 -11.549 6.354 1.00 90.69 236 GLY A N 1
ATOM 1921 C CA . GLY A 1 236 ? -12.323 -10.790 5.380 1.00 90.69 236 GLY A CA 1
ATOM 1922 C C . GLY A 1 236 ? -11.454 -9.863 4.512 1.00 90.69 236 GLY A C 1
ATOM 1923 O O . GLY A 1 236 ? -10.263 -10.116 4.328 1.00 90.69 236 GLY A O 1
ATOM 1924 N N . PRO A 1 237 ? -12.025 -8.786 3.942 1.00 90.44 237 PRO A N 1
ATOM 1925 C CA . PRO A 1 237 ? -11.292 -7.861 3.079 1.00 90.44 237 PRO A CA 1
ATOM 1926 C C . PRO A 1 237 ? -10.008 -7.305 3.728 1.00 90.44 237 PRO A C 1
ATOM 1928 O O . PRO A 1 237 ? -10.025 -6.972 4.919 1.00 90.44 237 PRO A O 1
ATOM 1931 N N . PRO A 1 238 ? -8.914 -7.081 2.967 1.00 91.56 238 PRO A N 1
ATOM 1932 C CA . PRO A 1 238 ? -7.650 -6.594 3.530 1.00 91.56 238 PRO A CA 1
ATOM 1933 C C . PRO A 1 238 ? -7.733 -5.269 4.297 1.00 91.56 238 PRO A C 1
ATOM 1935 O O . PRO A 1 238 ? -6.931 -5.007 5.195 1.00 91.56 238 PRO A O 1
ATOM 1938 N N . SER A 1 239 ? -8.729 -4.434 3.997 1.00 87.12 239 SER A N 1
ATOM 1939 C CA . SER A 1 239 ? -9.005 -3.195 4.730 1.00 87.12 239 SER A CA 1
ATOM 1940 C C . SER A 1 239 ? -9.365 -3.405 6.207 1.00 87.12 239 SER A C 1
ATOM 1942 O O . SER A 1 239 ? -9.219 -2.470 6.999 1.00 87.12 239 SER A O 1
ATOM 1944 N N . LEU A 1 240 ? -9.850 -4.592 6.590 1.00 85.88 240 LEU A N 1
ATOM 1945 C CA . LEU A 1 240 ? -10.250 -4.903 7.966 1.00 85.88 240 LEU A CA 1
ATOM 1946 C C . LEU A 1 240 ? -9.050 -5.142 8.887 1.00 85.88 240 LEU A C 1
ATOM 1948 O O . LEU A 1 240 ? -9.099 -4.759 10.053 1.00 85.88 240 LEU A O 1
ATOM 1952 N N . PHE A 1 241 ? -7.959 -5.695 8.357 1.00 86.50 241 PHE A N 1
ATOM 1953 C CA . PHE A 1 241 ? -6.739 -6.009 9.110 1.00 86.50 241 PHE A CA 1
ATOM 1954 C C . PHE A 1 241 ? -5.537 -5.133 8.725 1.00 86.50 241 PHE A C 1
ATOM 1956 O O . PHE A 1 241 ? -4.387 -5.443 9.038 1.00 86.50 241 PHE A O 1
ATOM 1963 N N . ALA A 1 242 ? -5.780 -4.012 8.046 1.00 83.88 242 ALA A N 1
ATOM 1964 C CA . ALA A 1 242 ? -4.735 -3.066 7.687 1.00 83.88 242 ALA A CA 1
ATOM 1965 C C . ALA A 1 242 ? -4.125 -2.385 8.929 1.00 83.88 242 ALA A C 1
ATOM 1967 O O . ALA A 1 242 ? -4.833 -1.749 9.714 1.00 83.88 242 ALA A O 1
ATOM 1968 N N . SER A 1 243 ? -2.793 -2.428 9.060 1.00 78.19 243 SER A N 1
ATOM 1969 C CA . SER A 1 243 ? -2.069 -1.800 10.179 1.00 78.19 243 SER A CA 1
ATOM 1970 C C . SER A 1 243 ? -2.109 -0.269 10.170 1.00 78.19 243 SER A C 1
ATOM 1972 O O . SER A 1 243 ? -1.875 0.342 11.205 1.00 78.19 243 SER A O 1
ATOM 1974 N N . GLU A 1 244 ? -2.462 0.364 9.045 1.00 77.38 244 GLU A N 1
ATOM 1975 C CA . GLU A 1 244 ? -2.476 1.827 8.869 1.00 77.38 244 GLU A CA 1
ATOM 1976 C C . GLU A 1 244 ? -3.317 2.539 9.945 1.00 77.38 244 GLU A C 1
ATOM 1978 O O . GLU A 1 244 ? -2.896 3.554 10.504 1.00 77.38 244 GLU A O 1
ATOM 1983 N N . LYS A 1 245 ? -4.472 1.961 10.311 1.00 69.44 245 LYS A N 1
ATOM 1984 C CA . LYS A 1 245 ? -5.315 2.490 11.394 1.00 69.44 245 LYS A CA 1
ATOM 1985 C C . LYS A 1 245 ? -4.592 2.440 12.737 1.00 69.44 245 LYS A C 1
ATOM 1987 O O . LYS A 1 245 ? -4.615 3.429 13.459 1.00 69.44 245 LYS A O 1
ATOM 1992 N N . PHE A 1 246 ? -3.922 1.335 13.053 1.00 71.75 246 PHE A N 1
ATOM 1993 C CA . PHE A 1 246 ? -3.171 1.182 14.300 1.00 71.75 246 PHE A CA 1
ATOM 1994 C C . PHE A 1 246 ? -1.930 2.083 14.337 1.00 71.75 246 PHE A C 1
ATOM 1996 O O . PHE A 1 246 ? -1.682 2.748 15.337 1.00 71.75 246 PHE A O 1
ATOM 2003 N N . GLU A 1 247 ? -1.197 2.197 13.230 1.00 77.00 247 GLU A N 1
ATOM 2004 C CA . GLU A 1 247 ? -0.023 3.069 13.122 1.00 77.00 247 GLU A CA 1
ATOM 2005 C C . GLU A 1 247 ? -0.375 4.554 13.255 1.00 77.00 247 GLU A C 1
ATOM 2007 O O . GLU A 1 247 ? 0.426 5.325 13.788 1.00 77.00 247 GLU A O 1
ATOM 2012 N N . SER A 1 248 ? -1.582 4.967 12.849 1.00 77.81 248 SER A N 1
ATOM 2013 C CA . SER A 1 248 ? -2.048 6.346 13.047 1.00 77.81 248 SER A CA 1
ATOM 2014 C C . SER A 1 248 ? -2.081 6.749 14.532 1.00 77.81 248 SER A C 1
ATOM 2016 O O . SER A 1 248 ? -1.770 7.896 14.873 1.00 77.81 248 SER A O 1
ATOM 2018 N N . PHE A 1 249 ? -2.314 5.793 15.443 1.00 76.38 249 PHE A N 1
ATOM 2019 C CA . PHE A 1 249 ? -2.285 6.039 16.888 1.00 76.38 249 PHE A CA 1
ATOM 2020 C C . PHE A 1 249 ? -0.882 6.344 17.422 1.00 76.38 249 PHE A C 1
ATOM 2022 O O . PHE A 1 249 ? -0.770 6.977 18.473 1.00 76.38 249 PHE A O 1
ATOM 2029 N N . ASN A 1 250 ? 0.192 6.021 16.690 1.00 82.56 250 ASN A N 1
ATOM 2030 C CA . ASN A 1 250 ? 1.552 6.403 17.085 1.00 82.56 250 ASN A CA 1
ATOM 2031 C C . ASN A 1 250 ? 1.717 7.927 17.173 1.00 82.56 250 ASN A C 1
ATOM 2033 O O . ASN A 1 250 ? 2.586 8.415 17.896 1.00 82.56 250 ASN A O 1
ATOM 2037 N N . SER A 1 251 ? 0.922 8.700 16.426 1.00 81.69 251 SER A N 1
ATOM 2038 C CA . SER A 1 251 ? 0.892 10.160 16.569 1.00 81.69 251 SER A CA 1
ATOM 2039 C C . SER A 1 251 ? 0.286 10.578 17.912 1.00 81.69 251 SER A C 1
ATOM 2041 O O . SER A 1 251 ? 0.848 11.422 18.608 1.00 81.69 251 SER A O 1
ATOM 2043 N N . ASN A 1 252 ? -0.815 9.939 18.317 1.00 80.75 252 ASN A N 1
ATOM 2044 C CA . ASN A 1 252 ? -1.489 10.216 19.588 1.00 80.75 252 ASN A CA 1
ATOM 2045 C C . ASN A 1 252 ? -0.609 9.828 20.782 1.00 80.75 252 ASN A C 1
ATO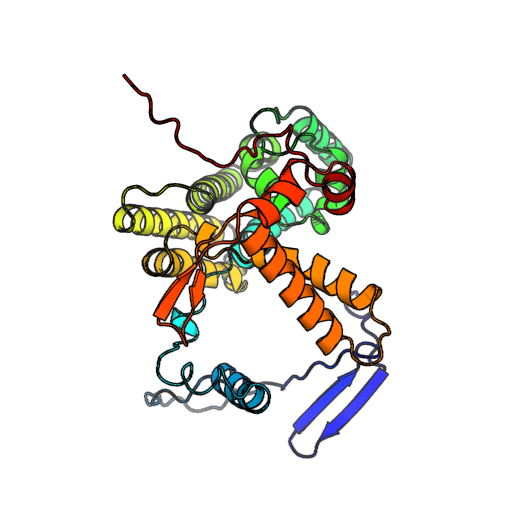M 2047 O O . ASN A 1 252 ? -0.468 10.615 21.712 1.00 80.75 252 ASN A O 1
ATOM 2051 N N . ALA A 1 253 ? 0.066 8.676 20.714 1.00 84.19 253 ALA A N 1
ATOM 2052 C CA . ALA A 1 253 ? 1.021 8.252 21.737 1.00 84.19 253 ALA A CA 1
ATOM 2053 C C . ALA A 1 253 ? 2.196 9.227 21.885 1.00 84.19 253 ALA A C 1
ATOM 2055 O O . ALA A 1 253 ? 2.562 9.592 23.001 1.00 84.19 253 ALA A O 1
ATOM 2056 N N . ARG A 1 254 ? 2.756 9.715 20.769 1.00 85.00 254 ARG A N 1
ATOM 2057 C CA . ARG A 1 254 ? 3.822 10.729 20.797 1.00 85.00 254 ARG A CA 1
ATOM 2058 C C . ARG A 1 254 ? 3.344 12.056 21.383 1.00 85.00 254 ARG A C 1
ATOM 2060 O O . ARG A 1 254 ? 4.077 12.655 22.163 1.00 85.00 254 ARG A O 1
ATOM 2067 N N . ARG A 1 255 ? 2.123 12.491 21.056 1.00 85.00 255 ARG A N 1
ATOM 2068 C CA . ARG A 1 255 ? 1.514 13.698 21.636 1.00 85.00 255 ARG A CA 1
ATOM 2069 C C . ARG A 1 255 ? 1.322 13.554 23.147 1.00 85.00 255 ARG A C 1
ATOM 2071 O O . ARG A 1 255 ? 1.782 14.415 23.887 1.00 85.00 255 ARG A O 1
ATOM 2078 N N . ALA A 1 256 ? 0.725 12.450 23.598 1.00 84.31 256 ALA A N 1
ATOM 2079 C CA . ALA A 1 256 ? 0.538 12.161 25.020 1.00 84.31 256 ALA A CA 1
ATOM 2080 C C . ALA A 1 256 ? 1.879 12.124 25.772 1.00 84.31 256 ALA A C 1
ATOM 2082 O O . ALA A 1 256 ? 2.027 12.736 26.824 1.00 84.31 256 ALA A O 1
ATOM 2083 N N . SER A 1 257 ? 2.900 11.495 25.183 1.00 86.06 257 SER A N 1
ATOM 2084 C CA . SER A 1 257 ? 4.256 11.490 25.736 1.00 86.06 257 SER A CA 1
ATOM 2085 C C . SER A 1 257 ? 4.869 12.894 25.815 1.00 86.06 257 SER A C 1
ATOM 2087 O O . SER A 1 257 ? 5.450 13.252 26.839 1.00 86.06 257 SER A O 1
ATOM 2089 N N . GLY A 1 258 ? 4.726 13.709 24.764 1.00 86.38 258 GLY A N 1
ATOM 2090 C CA . GLY A 1 258 ? 5.276 15.065 24.704 1.00 86.38 258 GLY A CA 1
ATOM 2091 C C . GLY A 1 258 ? 4.714 16.004 25.772 1.00 86.38 258 GLY A C 1
ATOM 2092 O O . GLY A 1 258 ? 5.465 16.835 26.282 1.00 86.38 258 GLY A O 1
ATOM 2093 N N . HIS A 1 259 ? 3.440 15.823 26.133 1.00 82.25 259 HIS A N 1
ATOM 2094 C CA . HIS A 1 259 ? 2.733 16.594 27.162 1.00 82.25 259 HIS A CA 1
ATOM 2095 C C . HIS A 1 259 ? 2.718 15.931 28.549 1.00 82.25 259 HIS A C 1
ATOM 2097 O O . HIS A 1 259 ? 2.134 16.482 29.478 1.00 82.25 259 HIS A O 1
ATOM 2103 N N . SER A 1 260 ? 3.365 14.774 28.710 1.00 84.69 260 SER A N 1
ATOM 2104 C CA . SER A 1 260 ? 3.551 14.159 30.026 1.00 84.69 260 SER A CA 1
ATOM 2105 C C . SER A 1 260 ? 4.532 14.970 30.877 1.00 84.69 260 SER A C 1
ATOM 2107 O O . SER A 1 260 ? 5.454 15.601 30.353 1.00 84.69 260 SER A O 1
ATOM 2109 N N . ASN A 1 261 ? 4.418 14.868 32.203 1.00 85.38 261 ASN A N 1
ATOM 2110 C CA . ASN A 1 261 ? 5.448 15.375 33.123 1.00 85.38 261 ASN A CA 1
ATOM 2111 C C . ASN A 1 261 ? 6.755 14.549 33.059 1.00 85.38 261 ASN A C 1
ATOM 2113 O O . ASN A 1 261 ? 7.716 14.842 33.766 1.00 85.38 261 ASN A O 1
ATOM 2117 N N . ARG A 1 262 ? 6.778 13.511 32.207 1.00 82.44 262 ARG A N 1
ATOM 2118 C CA . ARG A 1 262 ? 7.873 12.576 31.923 1.00 82.44 262 ARG A CA 1
ATOM 2119 C C . ARG A 1 262 ? 8.360 11.745 33.110 1.00 82.44 262 ARG A C 1
ATOM 2121 O O . ARG A 1 262 ? 9.309 10.984 32.945 1.00 82.44 262 ARG A O 1
ATOM 2128 N N . HIS A 1 263 ? 7.690 11.813 34.258 1.00 86.56 263 HIS A N 1
ATOM 2129 C CA . HIS A 1 263 ? 8.011 10.993 35.426 1.00 86.56 263 HIS A CA 1
ATOM 2130 C C . HIS A 1 263 ? 7.543 9.542 35.240 1.00 86.56 263 HIS A C 1
ATOM 2132 O O . HIS A 1 263 ? 8.198 8.601 35.684 1.00 86.56 263 HIS A O 1
ATOM 2138 N N . SER A 1 264 ? 6.412 9.341 34.552 1.00 85.69 264 SER A N 1
ATOM 2139 C CA . SER A 1 264 ? 5.941 8.016 34.138 1.00 85.69 264 SER A CA 1
ATOM 2140 C C . SER A 1 264 ? 5.211 8.081 32.786 1.00 85.69 264 SER A C 1
ATOM 2142 O O . SER A 1 264 ? 3.988 7.951 32.726 1.00 85.69 264 SER A O 1
ATOM 2144 N N . PRO A 1 265 ? 5.943 8.251 31.666 1.00 84.00 265 PRO A N 1
ATOM 2145 C CA . PRO A 1 265 ? 5.335 8.440 30.348 1.00 84.00 265 PRO A CA 1
ATOM 2146 C C . PRO A 1 265 ? 4.375 7.313 29.952 1.00 84.00 265 PRO A C 1
ATOM 2148 O O . PRO A 1 265 ? 3.361 7.566 29.313 1.00 84.00 265 PRO A O 1
ATOM 2151 N N . GLY A 1 266 ? 4.672 6.068 30.342 1.00 87.25 266 GLY A N 1
ATOM 2152 C CA . GLY A 1 266 ? 3.805 4.922 30.056 1.00 87.25 266 GLY A CA 1
ATOM 2153 C C . GLY A 1 266 ? 2.436 5.027 30.733 1.00 87.25 266 GLY A C 1
ATOM 2154 O O . GLY A 1 266 ? 1.420 4.776 30.087 1.00 87.25 266 GLY A O 1
ATOM 2155 N N . ARG A 1 267 ? 2.401 5.453 32.004 1.00 87.00 267 ARG A N 1
ATOM 2156 C CA . ARG A 1 267 ? 1.156 5.686 32.748 1.00 87.00 267 ARG A CA 1
ATOM 2157 C C . ARG A 1 267 ? 0.346 6.813 32.113 1.00 87.00 267 ARG A C 1
ATOM 2159 O O . ARG A 1 267 ? -0.846 6.640 31.883 1.00 87.00 267 ARG A O 1
ATOM 2166 N N . ASP A 1 268 ? 0.996 7.924 31.785 1.00 86.81 268 ASP A N 1
ATOM 2167 C CA . ASP A 1 268 ? 0.322 9.110 31.243 1.00 86.81 268 ASP A CA 1
ATOM 2168 C C . ASP A 1 268 ? -0.252 8.846 29.842 1.00 86.81 268 ASP A C 1
ATOM 2170 O O . ASP A 1 268 ? -1.383 9.233 29.539 1.00 86.81 268 ASP A O 1
ATOM 2174 N N . ILE A 1 269 ? 0.484 8.109 29.000 1.00 86.12 269 ILE A N 1
ATOM 2175 C CA . ILE A 1 269 ? -0.020 7.630 27.707 1.00 86.12 269 ILE A CA 1
ATOM 2176 C C . ILE A 1 269 ? -1.230 6.714 27.924 1.00 86.12 269 ILE A C 1
ATOM 2178 O O . ILE A 1 269 ? -2.245 6.898 27.258 1.00 86.12 269 ILE A O 1
ATOM 2182 N N . ALA A 1 270 ? -1.156 5.754 28.852 1.00 88.50 270 ALA A N 1
ATOM 2183 C CA . ALA A 1 270 ? -2.257 4.826 29.108 1.00 88.50 270 ALA A CA 1
ATOM 2184 C C . ALA A 1 270 ? -3.536 5.545 29.571 1.00 88.50 270 ALA A C 1
ATOM 2186 O O . ALA A 1 270 ? -4.609 5.266 29.038 1.00 88.50 270 ALA A O 1
ATOM 2187 N N . ILE A 1 271 ? -3.414 6.506 30.495 1.00 87.12 271 ILE A N 1
ATOM 2188 C CA . ILE A 1 271 ? -4.534 7.349 30.947 1.00 87.12 271 ILE A CA 1
ATOM 2189 C C . ILE A 1 271 ? -5.114 8.125 29.761 1.00 87.12 271 ILE A C 1
ATOM 2191 O O . ILE A 1 271 ? -6.306 8.025 29.494 1.00 87.12 271 ILE A O 1
ATOM 2195 N N . THR A 1 272 ? -4.265 8.781 28.965 1.00 86.81 272 THR A N 1
ATOM 2196 C CA . THR A 1 272 ? -4.716 9.540 27.786 1.00 86.81 272 THR A CA 1
ATOM 2197 C C . THR A 1 272 ? -5.494 8.662 26.799 1.00 86.81 272 THR A C 1
ATOM 2199 O O . THR A 1 272 ? -6.530 9.068 26.278 1.00 86.81 272 THR A O 1
ATOM 2202 N N . PHE A 1 273 ? -5.019 7.444 26.520 1.00 85.00 273 PHE A N 1
ATOM 2203 C CA . PHE A 1 273 ? -5.726 6.514 25.634 1.00 85.00 273 PHE A CA 1
ATOM 2204 C C . PHE A 1 273 ? -7.046 6.020 26.234 1.00 85.00 273 PHE A C 1
ATOM 2206 O O . PHE A 1 273 ? -8.020 5.880 25.492 1.00 85.00 273 PHE A O 1
ATOM 2213 N N . SER A 1 274 ? -7.090 5.782 27.548 1.00 88.19 274 SER A N 1
ATOM 2214 C CA . SER A 1 274 ? -8.319 5.439 28.270 1.00 88.19 274 SER A CA 1
ATOM 2215 C C . SER A 1 274 ? -9.357 6.556 28.146 1.00 88.19 274 SER A C 1
ATOM 2217 O O . SER A 1 274 ? -10.498 6.295 27.763 1.00 88.19 274 SER A O 1
ATOM 2219 N N . ASP A 1 275 ? -8.947 7.805 28.360 1.00 88.00 275 ASP A N 1
ATOM 2220 C CA . ASP A 1 275 ? -9.824 8.975 28.274 1.00 88.00 275 ASP A CA 1
ATOM 2221 C C . ASP A 1 275 ? -10.334 9.197 26.845 1.00 88.00 275 ASP A C 1
ATOM 2223 O O . ASP A 1 275 ? -11.522 9.451 26.635 1.00 88.00 275 ASP A O 1
ATOM 2227 N N . LEU A 1 276 ? -9.471 9.031 25.835 1.00 84.06 276 LEU A N 1
ATOM 2228 C CA . LEU A 1 276 ? -9.868 9.106 24.424 1.00 84.06 276 LEU A CA 1
ATOM 2229 C C . LEU A 1 276 ? -10.871 8.004 24.052 1.00 84.06 276 LEU A C 1
ATOM 2231 O O . LEU A 1 276 ? -11.836 8.266 23.328 1.00 84.06 276 LEU A O 1
ATOM 2235 N N . ALA A 1 277 ? -10.668 6.777 24.540 1.00 83.88 277 ALA A N 1
ATOM 2236 C CA . ALA A 1 277 ? -11.588 5.669 24.309 1.00 83.88 277 ALA A CA 1
ATOM 2237 C C . ALA A 1 277 ? -12.946 5.915 24.984 1.00 83.88 277 ALA A C 1
ATOM 2239 O O . ALA A 1 277 ? -13.981 5.786 24.327 1.00 83.88 277 ALA A O 1
ATOM 2240 N N . ALA A 1 278 ? -12.949 6.336 26.252 1.00 86.31 278 ALA A N 1
ATOM 2241 C CA . ALA A 1 278 ? -14.160 6.681 26.992 1.00 86.31 278 ALA A CA 1
ATOM 2242 C C . ALA A 1 278 ? -14.925 7.828 26.314 1.00 86.31 278 ALA A C 1
ATOM 2244 O O . ALA A 1 278 ? -16.121 7.705 26.050 1.00 86.31 278 ALA A O 1
ATOM 2245 N N . THR A 1 279 ? -14.223 8.897 25.930 1.00 85.12 279 THR A N 1
ATOM 2246 C CA . THR A 1 279 ? -14.809 10.041 25.215 1.00 85.12 279 THR A CA 1
ATOM 2247 C C . THR A 1 279 ? -15.469 9.601 23.913 1.00 85.12 279 THR A C 1
ATOM 2249 O O . THR A 1 279 ? -16.605 9.980 23.640 1.00 85.12 279 THR A O 1
ATOM 2252 N N . ARG A 1 280 ? -14.805 8.753 23.115 1.00 83.81 280 ARG A N 1
ATOM 2253 C CA . ARG A 1 280 ? -15.380 8.227 21.868 1.00 83.81 280 ARG A CA 1
ATOM 2254 C C . ARG A 1 280 ? -16.688 7.472 22.120 1.00 83.81 280 ARG A C 1
ATOM 2256 O O . ARG A 1 280 ? -17.635 7.635 21.352 1.00 83.81 280 ARG A O 1
ATOM 2263 N N . LEU A 1 281 ? -16.751 6.646 23.164 1.00 84.31 281 LEU A N 1
ATOM 2264 C CA . LEU A 1 281 ? -17.962 5.897 23.520 1.00 84.31 281 LEU A CA 1
ATOM 2265 C C . LEU A 1 281 ? -19.094 6.830 23.971 1.00 84.31 281 LEU A C 1
ATOM 2267 O O . LEU A 1 281 ? -20.233 6.641 23.550 1.00 84.31 281 LEU A O 1
ATOM 2271 N N . ILE A 1 282 ? -18.769 7.867 24.749 1.00 85.88 282 ILE A N 1
ATOM 2272 C CA . ILE A 1 282 ? -19.729 8.885 25.193 1.00 85.88 282 ILE A CA 1
ATOM 2273 C C . ILE A 1 282 ? -20.286 9.658 23.994 1.00 85.88 282 ILE A C 1
ATOM 2275 O O . ILE A 1 282 ? -21.495 9.667 23.781 1.00 85.88 282 ILE A O 1
ATOM 2279 N N . VAL A 1 283 ? -19.415 10.248 23.171 1.00 83.31 283 VAL A N 1
ATOM 2280 C CA . VAL A 1 283 ? -19.805 11.099 22.032 1.00 83.31 283 VAL A CA 1
ATOM 2281 C C . VAL A 1 283 ? -20.580 10.316 20.967 1.00 83.31 283 VAL A C 1
ATOM 2283 O O . VAL A 1 283 ? -21.482 10.862 20.341 1.00 83.31 283 VAL A O 1
ATOM 2286 N N . SER A 1 284 ? -20.267 9.030 20.767 1.00 82.25 284 SER A N 1
ATOM 2287 C CA . SER A 1 284 ? -20.995 8.176 19.813 1.00 82.25 284 SER A CA 1
ATOM 2288 C C . SER A 1 284 ? -22.340 7.653 20.327 1.00 82.25 284 SER A C 1
ATOM 2290 O O . SER A 1 284 ? -23.071 7.034 19.555 1.00 82.25 284 SER A O 1
ATOM 2292 N N . GLY A 1 285 ? -22.674 7.857 21.608 1.00 84.81 285 GLY A N 1
ATOM 2293 C CA . GLY A 1 285 ? -23.870 7.267 22.217 1.00 84.81 285 GLY A CA 1
ATOM 2294 C C . GLY A 1 285 ? -23.822 5.733 22.249 1.00 84.81 285 GLY A C 1
ATOM 2295 O O . GLY A 1 285 ? -24.857 5.069 22.131 1.00 84.81 285 GLY A O 1
ATOM 2296 N N . ALA A 1 286 ? -22.617 5.159 22.350 1.00 86.50 286 ALA A N 1
ATOM 2297 C CA . ALA A 1 286 ? -22.413 3.717 22.289 1.00 86.50 286 ALA A CA 1
ATOM 2298 C C . ALA A 1 286 ? -23.220 2.982 23.369 1.00 86.50 286 ALA A C 1
ATOM 2300 O O . ALA A 1 286 ? -23.367 3.451 24.496 1.00 86.50 286 ALA A O 1
ATOM 2301 N N . THR A 1 287 ? -23.721 1.794 23.023 1.00 89.38 287 THR A N 1
ATOM 2302 C CA . THR A 1 287 ? -24.376 0.909 23.994 1.00 89.38 287 THR A CA 1
ATOM 2303 C C . THR A 1 287 ? -23.322 0.032 24.646 1.00 89.38 287 THR A C 1
ATOM 2305 O O . THR A 1 287 ? -22.660 -0.748 23.965 1.00 89.38 287 THR A O 1
ATOM 2308 N N . LEU A 1 288 ? -23.158 0.177 25.954 1.00 86.12 288 LEU A N 1
ATOM 2309 C C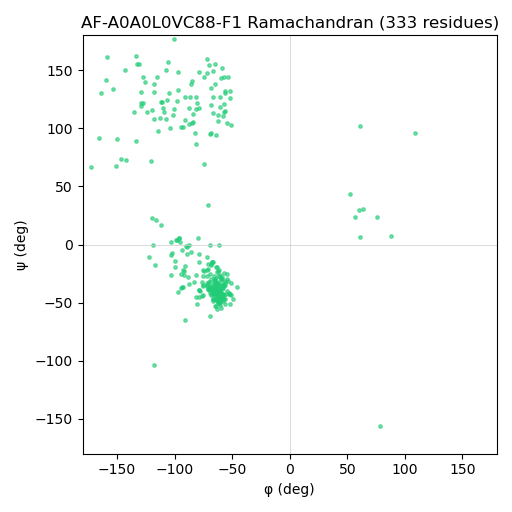A . LEU A 1 288 ? -22.191 -0.555 26.762 1.00 86.12 288 LEU A CA 1
ATOM 2310 C C . LEU A 1 288 ? -22.910 -1.607 27.602 1.00 86.12 288 LEU A C 1
ATOM 2312 O O . LEU A 1 288 ? -24.109 -1.496 27.845 1.00 86.12 288 LEU A O 1
ATOM 2316 N N . PHE A 1 289 ? -22.191 -2.643 28.024 1.00 89.12 289 PHE A N 1
ATOM 2317 C CA . PHE A 1 289 ? -22.720 -3.682 28.903 1.00 89.12 289 PHE A CA 1
ATOM 2318 C C . PHE A 1 289 ? -22.056 -3.576 30.276 1.00 89.12 289 PHE A C 1
ATOM 2320 O O . PHE A 1 289 ? -20.832 -3.633 30.384 1.00 89.12 289 PHE A O 1
ATOM 2327 N N . ALA A 1 290 ? -22.859 -3.404 31.322 1.00 89.88 290 ALA A N 1
ATOM 2328 C CA . ALA A 1 290 ? -22.396 -3.423 32.700 1.00 89.88 290 ALA A CA 1
ATOM 2329 C C . ALA A 1 290 ? -22.326 -4.878 33.181 1.00 89.88 290 ALA A C 1
ATOM 2331 O O . ALA A 1 290 ? -23.357 -5.529 33.339 1.00 89.88 290 ALA A O 1
ATOM 2332 N N . HIS A 1 291 ? -21.118 -5.393 33.423 1.00 85.94 291 HIS A N 1
ATOM 2333 C CA . HIS A 1 291 ? -20.929 -6.791 33.824 1.00 85.94 291 HIS A CA 1
ATOM 2334 C C . HIS A 1 291 ? -21.454 -7.101 35.233 1.00 85.94 291 HIS A C 1
ATOM 2336 O O . HIS A 1 291 ? -22.010 -8.177 35.435 1.00 85.94 291 HIS A O 1
ATOM 2342 N N . GLU A 1 292 ? -21.320 -6.168 36.182 1.00 90.56 292 GLU A N 1
ATOM 2343 C CA . GLU A 1 292 ? -21.796 -6.352 37.563 1.00 90.56 292 GLU A CA 1
ATOM 2344 C C . GLU A 1 292 ? -23.327 -6.426 37.632 1.00 90.56 292 GLU A C 1
ATOM 2346 O O . GLU A 1 292 ? -23.881 -7.338 38.238 1.00 90.56 292 GLU A O 1
ATOM 2351 N N . GLY A 1 293 ? -24.015 -5.505 36.950 1.00 88.75 293 GLY A N 1
ATOM 2352 C CA . GLY A 1 293 ? -25.480 -5.447 36.927 1.00 88.75 293 GLY A CA 1
ATOM 2353 C C . GLY A 1 293 ? -26.145 -6.270 35.819 1.00 88.75 293 GLY A C 1
ATOM 2354 O O . GLY A 1 293 ? -27.366 -6.392 35.806 1.00 88.75 293 GLY A O 1
ATOM 2355 N N . LYS A 1 294 ? -25.366 -6.821 34.880 1.00 94.06 294 LYS A N 1
ATOM 2356 C CA . LYS A 1 294 ? -25.833 -7.572 33.699 1.00 94.06 294 LYS A CA 1
ATOM 2357 C C . LYS A 1 294 ? -26.882 -6.837 32.852 1.00 94.06 294 LYS A C 1
ATOM 2359 O O . LYS A 1 294 ? -27.847 -7.444 32.393 1.00 94.06 294 LYS A O 1
ATOM 2364 N N . PHE A 1 295 ? -26.691 -5.544 32.608 1.00 93.50 295 PHE A N 1
ATOM 2365 C CA . PHE A 1 295 ? -27.593 -4.749 31.767 1.00 93.50 295 PHE A CA 1
ATOM 2366 C C . PHE A 1 295 ? -26.837 -3.898 30.747 1.00 93.50 295 PHE A C 1
ATOM 2368 O O . PHE A 1 295 ? -25.670 -3.547 30.934 1.00 93.50 295 PHE A O 1
ATOM 2375 N N . HIS A 1 296 ? -27.518 -3.552 29.656 1.00 92.00 296 HIS A N 1
ATOM 2376 C CA . HIS A 1 296 ? -27.010 -2.595 28.681 1.00 92.00 296 HIS A CA 1
ATOM 2377 C C . HIS A 1 296 ? -27.358 -1.168 29.097 1.00 92.00 296 HIS A C 1
ATOM 2379 O O . HIS A 1 296 ? -28.482 -0.894 29.507 1.00 92.00 296 HIS A O 1
ATOM 2385 N N . PHE A 1 297 ? -26.414 -0.247 28.944 1.00 91.44 297 PHE A N 1
ATOM 2386 C CA . PHE A 1 297 ? -26.624 1.170 29.206 1.00 91.44 297 PHE A CA 1
ATOM 2387 C C . PHE A 1 297 ? -26.060 2.026 28.078 1.00 91.44 297 PHE A C 1
ATOM 2389 O O . PHE A 1 297 ? -25.257 1.572 27.259 1.00 91.44 297 PHE A O 1
ATOM 2396 N N . LYS A 1 298 ? -26.506 3.278 28.032 1.00 92.12 298 LYS A N 1
ATOM 2397 C CA . LYS A 1 298 ? -26.027 4.293 27.095 1.00 92.12 298 LYS A CA 1
ATOM 2398 C C . LYS A 1 298 ? -25.705 5.569 27.868 1.00 92.12 298 LYS A C 1
ATOM 2400 O O . LYS A 1 298 ? -26.295 5.784 28.930 1.00 92.12 298 LYS A O 1
ATOM 2405 N N . PRO A 1 299 ? -24.812 6.422 27.348 1.00 89.12 299 PRO A N 1
ATOM 2406 C CA . PRO A 1 299 ? -24.683 7.788 27.832 1.00 89.12 299 PRO A CA 1
ATOM 2407 C C . PRO A 1 299 ? -26.058 8.468 27.845 1.00 89.12 299 PRO A C 1
ATOM 2409 O O . PRO A 1 299 ? -26.811 8.364 26.875 1.00 89.12 299 PRO A O 1
ATOM 2412 N N . ALA A 1 300 ? -26.400 9.126 28.951 1.00 89.81 300 ALA A N 1
ATOM 2413 C CA . ALA A 1 300 ? -27.657 9.852 29.059 1.00 89.81 300 ALA A CA 1
ATOM 2414 C C . ALA A 1 300 ? -27.672 11.052 28.096 1.00 89.81 300 ALA A C 1
ATOM 2416 O O . ALA A 1 300 ? -26.623 11.635 27.806 1.00 89.81 300 ALA A O 1
ATOM 2417 N N . ALA A 1 301 ? -28.863 11.423 27.611 1.00 88.19 301 ALA A N 1
ATOM 2418 C CA . ALA A 1 301 ? -29.019 12.469 26.598 1.00 88.19 301 ALA A CA 1
ATOM 2419 C C . ALA A 1 301 ? -28.371 13.790 27.036 1.00 88.19 301 ALA A C 1
ATOM 2421 O O . ALA A 1 301 ? -27.605 14.374 26.282 1.00 88.19 301 ALA A O 1
ATOM 2422 N N . ASN A 1 302 ? -28.550 14.179 28.301 1.00 89.50 302 ASN A N 1
ATOM 2423 C CA . ASN A 1 302 ? -27.925 15.367 28.885 1.00 89.50 302 ASN A CA 1
ATOM 2424 C C . ASN A 1 302 ? -26.388 15.375 28.785 1.00 89.50 302 ASN A C 1
ATOM 2426 O O . ASN A 1 302 ? -25.801 16.442 28.657 1.00 89.50 302 ASN A O 1
ATOM 2430 N N . VAL A 1 303 ? -25.725 14.215 28.823 1.00 87.88 303 VAL A N 1
ATOM 2431 C CA . VAL A 1 303 ? -24.267 14.107 28.659 1.00 87.88 303 VAL A CA 1
ATOM 2432 C C . VAL A 1 303 ? -23.881 14.271 27.191 1.00 87.88 303 VAL A C 1
ATOM 2434 O O . VAL A 1 303 ? -22.944 15.002 26.876 1.00 87.88 303 VAL A O 1
ATOM 2437 N N . THR A 1 304 ? -24.602 13.625 26.274 1.00 86.94 304 THR A N 1
ATOM 2438 C CA . THR A 1 304 ? -24.326 13.727 24.830 1.00 86.94 304 THR A CA 1
ATOM 2439 C C . THR A 1 304 ? -24.676 15.102 24.262 1.00 86.94 304 THR A C 1
ATOM 2441 O O . THR A 1 304 ? -23.987 15.605 23.374 1.00 86.94 304 THR A O 1
ATOM 2444 N N . ASP A 1 305 ? -25.704 15.741 24.816 1.00 88.38 305 ASP A N 1
ATOM 2445 C CA . ASP A 1 305 ? -26.220 17.049 24.421 1.00 88.38 305 ASP A CA 1
ATOM 2446 C C . ASP A 1 305 ? -25.196 18.156 24.657 1.00 88.38 305 ASP A C 1
ATOM 2448 O O . ASP A 1 305 ? -25.105 19.094 23.869 1.00 88.38 305 ASP A O 1
ATOM 2452 N N . VAL A 1 306 ? -24.339 18.014 25.669 1.00 87.88 306 VAL A N 1
ATOM 2453 C CA . VAL A 1 306 ? -23.228 18.942 25.905 1.00 87.88 306 VAL A CA 1
ATOM 2454 C C . VAL A 1 306 ? -22.292 18.992 24.693 1.00 87.88 306 VAL A C 1
ATOM 2456 O O . VAL A 1 306 ? -21.934 20.077 24.240 1.00 87.88 306 VAL A O 1
ATOM 2459 N N . PHE A 1 307 ? -21.959 17.846 24.096 1.00 84.12 307 PHE A N 1
ATOM 2460 C CA . PHE A 1 307 ? -21.136 17.793 22.881 1.00 84.12 307 PHE A CA 1
ATOM 2461 C C . PHE A 1 307 ? -21.894 18.275 21.634 1.00 84.12 307 PHE A C 1
ATOM 2463 O O . PHE A 1 307 ? -21.276 18.697 20.654 1.00 84.12 307 PHE A O 1
ATOM 2470 N N . LYS A 1 308 ? -23.232 18.237 21.666 1.00 81.44 308 LYS A N 1
ATOM 2471 C CA . LYS A 1 308 ? -24.112 18.637 20.561 1.00 81.44 308 LYS A CA 1
ATOM 2472 C C . LYS A 1 308 ? -24.467 20.117 20.527 1.00 81.44 308 LYS A C 1
ATOM 2474 O O . LYS A 1 308 ? -24.584 20.695 19.452 1.00 81.44 308 LYS A O 1
ATOM 2479 N N . TYR A 1 309 ? -24.604 20.746 21.682 1.00 86.56 309 TYR A N 1
ATOM 2480 C CA . TYR A 1 309 ? -25.135 22.103 21.772 1.00 86.56 309 TYR A CA 1
ATOM 2481 C C . TYR A 1 309 ? -24.122 23.112 22.325 1.00 86.56 309 TYR A C 1
ATOM 2483 O O . TYR A 1 309 ? -24.278 24.311 22.098 1.00 86.56 309 TYR A O 1
ATOM 2491 N N . SER A 1 310 ? -23.045 22.671 22.989 1.00 88.81 310 SER A N 1
ATOM 2492 C CA . SER A 1 310 ? -22.011 23.585 23.488 1.00 88.81 310 SER A CA 1
ATOM 2493 C C . SER A 1 310 ? -20.937 23.863 22.436 1.00 88.81 310 SER A C 1
ATOM 2495 O O . SER A 1 310 ? -20.027 23.060 22.221 1.00 88.81 310 SER A O 1
ATOM 2497 N N . LYS A 1 311 ? -20.990 25.053 21.822 1.00 85.31 311 LYS A N 1
ATOM 2498 C CA . LYS A 1 311 ? -19.983 25.504 20.842 1.00 85.31 311 LYS A CA 1
ATOM 2499 C C . LYS A 1 311 ? -18.559 25.535 21.406 1.00 85.31 311 LYS A C 1
ATOM 2501 O O . LYS A 1 311 ? -17.622 25.189 20.696 1.00 85.31 311 LYS A O 1
ATOM 2506 N N . GLY A 1 312 ? 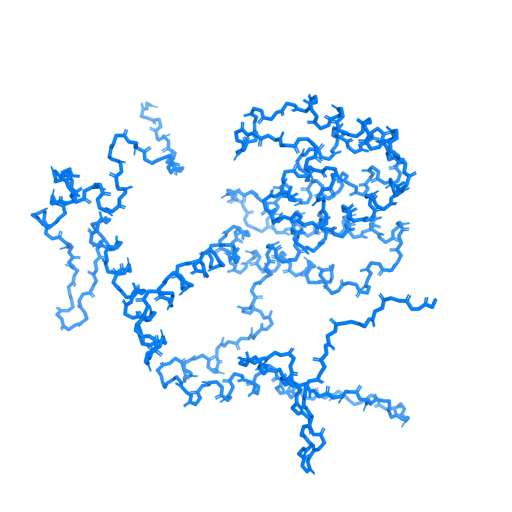-18.386 25.922 22.672 1.00 86.06 312 GLY A N 1
ATOM 2507 C CA . GLY A 1 312 ? -17.060 25.961 23.303 1.00 86.06 312 GLY A CA 1
ATOM 2508 C C . GLY A 1 312 ? -16.438 24.568 23.424 1.00 86.06 312 GLY A C 1
ATOM 2509 O O . GLY A 1 312 ? -15.263 24.378 23.120 1.00 86.06 312 GLY A O 1
ATOM 2510 N N . ILE A 1 313 ? -17.247 23.568 23.784 1.00 84.38 313 ILE A N 1
ATOM 2511 C CA . ILE A 1 313 ? -16.800 22.170 23.841 1.00 84.38 313 ILE A CA 1
ATOM 2512 C C . ILE A 1 313 ? -16.554 21.630 22.435 1.00 84.38 313 ILE A C 1
ATOM 2514 O O . ILE A 1 313 ? -15.551 20.963 22.206 1.00 84.38 313 ILE A O 1
ATOM 2518 N N . GLN A 1 314 ? -17.397 21.974 21.465 1.00 83.00 314 GLN A N 1
ATOM 2519 C CA . GLN A 1 314 ? -17.160 21.604 20.071 1.00 83.00 314 GLN A CA 1
ATOM 2520 C C . GLN A 1 314 ? -15.817 22.125 19.556 1.00 83.00 314 GLN A C 1
ATOM 2522 O O . GLN A 1 314 ? -15.039 21.350 19.008 1.00 83.00 314 GLN A O 1
ATOM 2527 N N . GLN A 1 315 ? -15.488 23.392 19.813 1.00 82.19 315 GLN A N 1
ATOM 2528 C CA . GLN A 1 315 ? -14.195 23.973 19.444 1.00 82.19 315 GLN A CA 1
ATOM 2529 C C . GLN A 1 315 ? -13.023 23.283 20.152 1.00 82.19 315 GLN A C 1
ATOM 2531 O O . GLN A 1 315 ? -12.030 22.963 19.502 1.00 82.19 315 GLN A O 1
ATOM 2536 N N . LEU A 1 316 ? -13.150 22.998 21.454 1.00 80.06 316 LEU A N 1
ATOM 2537 C CA . LEU A 1 316 ? -12.107 22.324 22.234 1.00 80.06 316 LEU A CA 1
ATOM 2538 C C . LEU A 1 316 ? -11.790 20.921 21.693 1.00 80.06 316 LEU A C 1
ATOM 2540 O O . LEU A 1 316 ? -10.627 20.526 21.631 1.00 80.06 316 LEU A O 1
ATOM 2544 N N . PHE A 1 317 ? -12.819 20.177 21.288 1.00 74.81 317 PHE A N 1
ATOM 2545 C CA . PHE A 1 317 ? -12.677 18.828 20.736 1.00 74.81 317 PHE A CA 1
ATOM 2546 C C . PHE A 1 317 ? -12.480 18.808 19.210 1.00 74.81 317 PHE A C 1
ATOM 2548 O O . PHE A 1 317 ? -12.311 17.731 18.639 1.00 74.81 317 PHE A O 1
ATOM 2555 N N . GLY A 1 318 ? -12.505 19.966 18.540 1.00 76.56 318 GLY A N 1
ATOM 2556 C CA . GLY A 1 318 ? -12.485 20.052 17.077 1.00 76.56 318 GLY A CA 1
ATOM 2557 C C . GLY A 1 318 ? -13.678 19.353 16.413 1.00 76.56 318 GLY A C 1
ATOM 2558 O O . GLY A 1 318 ? -13.542 18.819 15.314 1.00 76.56 318 GLY A O 1
ATOM 2559 N N . LEU A 1 319 ? -14.825 19.297 17.096 1.00 73.94 319 LEU A N 1
ATOM 2560 C CA . LEU A 1 319 ? -16.063 18.723 16.581 1.00 73.94 319 LEU A CA 1
ATOM 2561 C C . LEU A 1 319 ? -16.759 19.753 15.695 1.00 73.94 319 LEU A C 1
ATOM 2563 O O . LEU A 1 319 ? -17.210 20.787 16.181 1.00 73.94 319 LEU A O 1
ATOM 2567 N N . ASP A 1 320 ? -16.899 19.438 14.414 1.00 71.62 320 ASP A N 1
ATOM 2568 C CA . ASP A 1 320 ? -17.729 20.211 13.498 1.00 71.62 320 ASP A CA 1
ATOM 2569 C C . ASP A 1 320 ? -18.996 19.420 13.168 1.00 71.62 320 ASP A C 1
ATOM 2571 O O . ASP A 1 320 ? -18.954 18.409 12.470 1.00 71.62 320 ASP A O 1
ATOM 2575 N N . GLN A 1 321 ? -20.129 19.871 13.708 1.00 67.56 321 GLN A N 1
ATOM 2576 C CA . GLN A 1 321 ? -21.430 19.236 13.483 1.00 67.56 321 GLN A CA 1
ATOM 2577 C C . GLN A 1 321 ? -22.126 19.717 12.208 1.00 67.56 321 GLN A C 1
ATOM 2579 O O . GLN A 1 321 ? -23.163 19.169 11.840 1.00 67.56 321 GLN A O 1
ATOM 2584 N N . THR A 1 322 ? -21.575 20.727 11.529 1.00 67.19 322 THR A N 1
ATOM 2585 C CA . THR A 1 322 ? -22.074 21.168 10.218 1.00 67.19 322 THR A CA 1
ATOM 2586 C C . THR A 1 322 ? -21.664 20.197 9.112 1.00 67.19 322 THR A C 1
ATOM 2588 O O . THR A 1 322 ? -22.334 20.093 8.085 1.00 67.19 322 THR A O 1
ATOM 2591 N N . ILE A 1 323 ? -20.604 19.422 9.355 1.00 57.91 323 ILE A N 1
ATOM 2592 C CA . ILE A 1 323 ? -20.113 18.379 8.466 1.00 57.91 323 ILE A CA 1
ATOM 2593 C C . ILE A 1 323 ? -20.766 17.062 8.887 1.00 57.91 323 ILE A C 1
ATOM 2595 O O . ILE A 1 323 ? -20.334 16.410 9.837 1.00 57.91 323 ILE A O 1
ATOM 2599 N N . SER A 1 324 ? -21.798 16.629 8.157 1.00 53.91 324 SER A N 1
ATOM 2600 C CA . SER A 1 324 ? -22.217 15.228 8.235 1.00 53.91 324 SER A CA 1
ATOM 2601 C C . SER A 1 324 ? -21.027 14.380 7.786 1.00 53.91 324 SER A C 1
ATOM 2603 O O . SER A 1 324 ? -20.592 14.535 6.640 1.00 53.91 324 SER A O 1
ATOM 2605 N N . PRO A 1 325 ? -20.463 13.506 8.637 1.00 49.12 325 PRO A N 1
ATOM 2606 C CA . PRO A 1 325 ? -19.312 12.727 8.233 1.00 49.12 325 PRO A CA 1
ATOM 2607 C C . PRO A 1 325 ? -19.720 11.862 7.032 1.00 49.12 325 PRO A C 1
ATOM 2609 O O . PRO A 1 325 ? -20.718 11.137 7.123 1.00 49.12 325 PRO A O 1
ATOM 2612 N N . PRO A 1 326 ? -18.985 11.912 5.906 1.00 44.47 326 PRO A N 1
ATOM 2613 C CA . PRO A 1 326 ? -19.213 11.024 4.780 1.00 44.47 326 PRO A CA 1
ATOM 2614 C C . PRO A 1 326 ? -18.668 9.645 5.161 1.00 44.47 326 PRO A C 1
ATOM 2616 O O . PRO A 1 326 ? -17.633 9.194 4.679 1.00 44.47 326 PRO A O 1
ATOM 2619 N N . TYR A 1 327 ? -19.327 8.973 6.100 1.00 39.25 327 TYR A N 1
ATOM 2620 C CA . TYR A 1 327 ? -19.172 7.534 6.223 1.00 39.25 327 TYR A CA 1
ATOM 2621 C C . TYR A 1 327 ? -19.899 6.889 5.041 1.00 39.25 327 TYR A C 1
ATOM 2623 O O . TYR A 1 327 ? -20.917 7.427 4.595 1.00 39.25 327 TYR A O 1
ATOM 2631 N N . PRO A 1 328 ? -19.422 5.744 4.525 1.00 39.19 328 PRO A N 1
ATOM 2632 C CA . PRO A 1 328 ? -20.179 4.992 3.542 1.00 39.19 328 PRO A CA 1
ATOM 2633 C C . PRO A 1 328 ? -21.469 4.508 4.213 1.00 39.19 328 PRO A C 1
ATOM 2635 O O . PRO A 1 328 ? -21.495 3.486 4.891 1.00 39.19 328 PRO A O 1
ATOM 2638 N N . CYS A 1 329 ? -22.540 5.277 4.064 1.00 31.55 329 CYS A N 1
ATOM 2639 C CA . CYS A 1 329 ? -23.895 4.814 4.262 1.00 31.55 329 CYS A CA 1
ATOM 2640 C C . CYS A 1 329 ? -24.443 4.544 2.864 1.00 31.55 329 CYS A C 1
ATOM 2642 O O . CYS A 1 329 ? -24.521 5.441 2.024 1.00 31.55 329 CYS A O 1
ATOM 2644 N N . LEU A 1 330 ? -24.779 3.283 2.587 1.00 32.25 330 LEU A N 1
ATOM 2645 C CA . LEU A 1 330 ? -25.639 2.977 1.454 1.00 32.25 330 LEU A CA 1
ATOM 2646 C C . LEU A 1 330 ? -26.920 3.778 1.683 1.00 32.25 330 LEU A C 1
ATOM 2648 O O . LEU A 1 330 ? -27.642 3.523 2.650 1.00 32.25 330 LEU A O 1
ATOM 2652 N N . LYS A 1 331 ? -27.189 4.764 0.820 1.00 28.58 331 LYS A N 1
ATOM 2653 C CA . LYS A 1 331 ? -28.546 5.281 0.667 1.00 28.58 331 LYS A CA 1
ATOM 2654 C C . LYS A 1 331 ? -29.404 4.059 0.357 1.00 28.58 331 LYS A C 1
ATOM 2656 O O . LYS A 1 331 ? -29.340 3.525 -0.745 1.00 28.58 331 LYS A O 1
ATOM 2661 N N . LYS A 1 332 ? -30.179 3.582 1.333 1.00 33.34 332 LYS A N 1
ATOM 2662 C CA . LYS A 1 332 ? -31.340 2.759 1.014 1.00 33.34 332 LYS A CA 1
ATOM 2663 C C . LYS A 1 332 ? -32.234 3.672 0.191 1.00 33.34 332 LYS A C 1
ATOM 2665 O O . LYS A 1 332 ? -32.790 4.626 0.735 1.00 33.34 332 LYS A O 1
ATOM 2670 N N . HIS A 1 333 ? -32.295 3.437 -1.114 1.00 29.62 333 HIS A N 1
ATOM 2671 C CA . HIS A 1 333 ? -33.367 3.998 -1.913 1.00 29.62 333 HIS A CA 1
ATOM 2672 C C . HIS A 1 333 ? -34.664 3.486 -1.288 1.00 29.62 333 HIS A C 1
ATOM 2674 O O . HIS A 1 333 ? -34.921 2.287 -1.246 1.00 29.62 333 HIS A O 1
ATOM 2680 N N . SER A 1 334 ? -35.403 4.403 -0.675 1.00 36.72 334 SER A N 1
ATOM 2681 C CA . SER A 1 334 ? -36.814 4.204 -0.400 1.00 36.72 334 SER A CA 1
ATOM 2682 C C . SER A 1 334 ? -37.521 4.559 -1.694 1.00 36.72 334 SER A C 1
ATOM 2684 O O . SER A 1 334 ? -37.686 5.735 -2.010 1.00 36.72 334 SER A O 1
ATOM 2686 N N . THR A 1 335 ? -37.812 3.544 -2.496 1.00 33.62 335 THR A N 1
ATOM 2687 C CA . THR A 1 335 ? -38.980 3.464 -3.380 1.00 33.62 335 THR A CA 1
ATOM 2688 C C . THR A 1 335 ? -39.073 2.054 -3.925 1.00 33.62 335 THR A C 1
ATOM 2690 O O . THR A 1 335 ? -38.055 1.570 -4.467 1.00 33.62 335 THR A O 1
#

Mean predicted aligned error: 15.09 Å

Nearest PDB structures (foldseek):
  5k7v-assembly1_B  TM=1.480E-01  e=3.520E+00  synthetic construct

Sequence (335 aa):
MSWLSRGRIHHVSLLSNGQYLLALRPGTWMFGKYLDTCQPNGKITTPVLAPTPVGKYLLEAGKYFPTSSKYLQTSFDGCKDSPVGILHVVQLGVVKYLVAAFMITFKDKDALKLELQAYWNSFNSESLNSPYLKHVYMVTHWASSIGKDYKTVVQAAPFVFFPFTKPAQRELWTSLCYLTSFIFQTQIEDLNQYATELKLHIDRFLYNTLKMSAQWVNKLKFHILTHLYQSVLRYGPPSLFASEKFESFNSNARRASGHSNRHSPGRDIAITFSDLAATRLIVSGATLFAHEGKFHFKPAANVTDVFKYSKGIQQLFGLDQTISPPYPCLKKHST